Protein AF-A0A1S9CJE9-F1 (afdb_monomer_lite)

Radius of gyration: 21.45 Å; chains: 1; bounding box: 47×39×71 Å

Structure (mmCIF, N/CA/C/O backbone):
data_AF-A0A1S9CJE9-F1
#
_entry.id   AF-A0A1S9CJE9-F1
#
loop_
_atom_site.group_PDB
_atom_site.id
_atom_site.type_symbol
_atom_site.label_atom_id
_atom_site.label_alt_id
_atom_site.label_comp_id
_atom_site.label_asym_id
_atom_site.label_entity_id
_atom_site.label_seq_id
_atom_site.pdbx_PDB_ins_code
_atom_site.Cartn_x
_atom_site.Cartn_y
_atom_site.Cartn_z
_atom_site.occupancy
_atom_site.B_iso_or_equiv
_atom_site.auth_seq_id
_atom_site.auth_comp_id
_atom_site.auth_asym_id
_atom_site.auth_atom_id
_atom_site.pdbx_PDB_model_num
ATOM 1 N N . MET A 1 1 ? -6.006 -8.353 33.449 1.00 25.91 1 MET A N 1
ATOM 2 C CA . MET A 1 1 ? -5.508 -9.651 32.952 1.00 25.91 1 MET A CA 1
ATOM 3 C C . MET A 1 1 ? -5.187 -9.447 31.487 1.00 25.91 1 MET A C 1
ATOM 5 O O . MET A 1 1 ? -6.100 -9.396 30.680 1.00 25.91 1 MET A O 1
ATOM 9 N N . VAL A 1 2 ? -3.922 -9.163 31.188 1.00 22.94 2 VAL A N 1
ATOM 10 C CA . VAL A 1 2 ? -3.445 -8.937 29.819 1.00 22.94 2 VAL A CA 1
ATOM 11 C C . VAL A 1 2 ? -3.073 -10.309 29.269 1.00 22.94 2 VAL A C 1
ATOM 13 O O . VAL A 1 2 ? -2.263 -11.006 29.878 1.00 22.94 2 VAL A O 1
ATOM 16 N N . ILE A 1 3 ? -3.736 -10.740 28.198 1.00 22.80 3 ILE A N 1
ATOM 17 C CA . ILE A 1 3 ? -3.431 -12.003 27.524 1.00 22.80 3 ILE A CA 1
ATOM 18 C C . ILE A 1 3 ? -2.443 -11.664 26.410 1.00 22.80 3 ILE A C 1
ATOM 20 O O . ILE A 1 3 ? -2.809 -11.007 25.441 1.00 22.80 3 ILE A O 1
ATOM 24 N N . HIS A 1 4 ? -1.186 -12.072 26.571 1.00 25.47 4 HIS A N 1
ATOM 25 C CA . HIS A 1 4 ? -0.173 -11.960 25.525 1.00 25.47 4 HIS A CA 1
ATOM 26 C C . HIS A 1 4 ? -0.366 -13.097 24.510 1.00 25.47 4 HIS A C 1
ATOM 28 O O . HIS A 1 4 ? -0.273 -14.266 24.878 1.00 25.47 4 HIS A O 1
ATOM 34 N N . GLY A 1 5 ? -0.659 -12.758 23.252 1.00 25.38 5 GLY A N 1
ATOM 35 C CA . GLY A 1 5 ? -0.648 -13.696 22.126 1.00 25.38 5 GLY A CA 1
ATOM 36 C C . GLY A 1 5 ? 0.720 -13.704 21.439 1.00 25.38 5 GLY A C 1
ATOM 37 O O . GLY A 1 5 ? 1.249 -12.643 21.106 1.00 25.38 5 GLY A O 1
ATOM 38 N N . GLU A 1 6 ? 1.301 -14.891 21.261 1.00 25.66 6 GLU A N 1
ATOM 39 C CA . GLU A 1 6 ? 2.595 -15.110 20.604 1.00 25.66 6 GLU A CA 1
ATOM 40 C C . GLU A 1 6 ? 2.540 -14.840 19.087 1.00 25.66 6 GLU A C 1
ATOM 42 O O . GLU A 1 6 ? 1.565 -15.156 18.406 1.00 25.66 6 GLU A O 1
ATOM 47 N N . LEU A 1 7 ? 3.621 -14.260 18.552 1.00 28.09 7 LEU A N 1
ATOM 48 C CA . LEU A 1 7 ? 3.830 -13.988 17.128 1.00 28.09 7 LEU A CA 1
ATOM 49 C C . LEU A 1 7 ? 4.138 -15.295 16.375 1.00 28.09 7 LEU A C 1
ATOM 51 O O . LEU A 1 7 ? 5.241 -15.825 16.485 1.00 28.09 7 LEU A O 1
ATOM 55 N N . GLY A 1 8 ? 3.200 -15.793 15.570 1.00 28.25 8 GLY A N 1
ATOM 56 C CA . GLY A 1 8 ? 3.433 -16.912 14.649 1.00 28.25 8 GLY A CA 1
ATOM 57 C C . GLY A 1 8 ? 3.389 -16.451 13.195 1.00 28.25 8 GLY A C 1
ATOM 58 O O . GLY A 1 8 ? 2.313 -16.404 12.621 1.00 28.25 8 GLY A O 1
ATOM 59 N N . GLY A 1 9 ? 4.526 -16.096 12.588 1.00 29.78 9 GLY A N 1
ATOM 60 C CA . GLY A 1 9 ? 4.596 -15.673 11.180 1.00 29.78 9 GLY A CA 1
ATOM 61 C C . GLY A 1 9 ? 4.221 -16.797 10.202 1.00 29.78 9 GLY A C 1
ATOM 62 O O . GLY A 1 9 ? 4.655 -17.934 10.362 1.00 29.78 9 GLY A O 1
ATOM 63 N N . GLY A 1 10 ? 3.421 -16.478 9.182 1.00 33.38 10 GLY A N 1
ATOM 64 C CA . GLY A 1 10 ? 3.074 -17.385 8.082 1.00 33.38 10 GLY A CA 1
ATOM 65 C C . GLY A 1 10 ? 3.427 -16.756 6.734 1.00 33.38 10 GLY A C 1
ATOM 66 O O . GLY A 1 10 ? 3.413 -15.533 6.602 1.00 33.38 10 GLY A O 1
ATOM 67 N N . PHE A 1 11 ? 3.740 -17.587 5.745 1.00 32.28 11 PHE A N 1
ATOM 68 C CA . PHE A 1 11 ? 4.229 -17.179 4.428 1.00 32.28 11 PHE A CA 1
ATOM 69 C C . PHE A 1 11 ? 3.110 -17.214 3.377 1.00 32.28 11 PHE A C 1
ATOM 71 O O . PHE A 1 11 ? 2.290 -18.130 3.399 1.00 32.28 11 PHE A O 1
ATOM 78 N N . ILE A 1 12 ? 3.079 -16.240 2.463 1.00 40.56 12 ILE A N 1
ATOM 79 C CA . ILE A 1 12 ? 2.288 -16.313 1.224 1.00 40.56 12 ILE A CA 1
ATOM 80 C C . ILE A 1 12 ? 3.286 -16.496 0.076 1.00 40.56 12 ILE A C 1
ATOM 82 O O . ILE A 1 12 ? 4.136 -15.630 -0.141 1.00 40.56 12 ILE A O 1
ATOM 86 N N . GLU A 1 13 ? 3.217 -17.631 -0.624 1.00 33.44 13 GLU A N 1
ATOM 87 C CA . GLU A 1 13 ? 3.972 -17.845 -1.862 1.00 33.44 13 GLU A CA 1
ATOM 88 C C . GLU A 1 13 ? 3.268 -17.110 -3.006 1.00 33.44 13 GLU A C 1
ATOM 90 O O . GLU A 1 13 ? 2.097 -17.356 -3.292 1.00 33.44 13 GLU A O 1
ATOM 95 N N . THR A 1 14 ? 3.976 -16.191 -3.662 1.00 42.72 14 THR A N 1
ATOM 96 C CA . THR A 1 14 ? 3.491 -15.536 -4.885 1.00 42.72 14 THR A CA 1
ATOM 97 C C . THR A 1 14 ? 4.161 -16.126 -6.125 1.00 42.72 14 THR A C 1
ATOM 99 O O . THR A 1 14 ? 5.250 -16.698 -6.050 1.00 42.72 14 THR A O 1
ATOM 102 N N . TYR A 1 15 ? 3.512 -15.951 -7.282 1.00 35.62 15 TYR A N 1
ATOM 103 C CA . TYR A 1 15 ? 3.808 -16.540 -8.604 1.00 35.62 15 TYR A CA 1
ATOM 104 C C . TYR A 1 15 ? 5.238 -16.308 -9.159 1.00 35.62 15 TYR A C 1
ATOM 106 O O . TYR A 1 15 ? 5.558 -16.762 -10.254 1.00 35.62 15 TYR A O 1
ATOM 114 N N . LEU A 1 16 ? 6.111 -15.613 -8.423 1.00 41.84 16 LEU A N 1
ATOM 115 C CA . LEU A 1 16 ? 7.504 -15.312 -8.783 1.00 41.84 16 LEU A CA 1
ATOM 116 C C . LEU A 1 16 ? 8.535 -15.934 -7.822 1.00 41.84 16 LEU A C 1
ATOM 118 O O . LEU A 1 16 ? 9.711 -15.577 -7.881 1.00 41.84 16 LEU A O 1
ATOM 122 N N . GLY A 1 17 ? 8.116 -16.862 -6.951 1.00 36.72 17 GLY A N 1
ATOM 123 C CA . GLY A 1 17 ? 9.009 -17.549 -6.009 1.00 36.72 17 GLY A CA 1
ATOM 124 C C . GLY A 1 17 ? 9.476 -16.662 -4.853 1.00 36.72 17 GLY A C 1
ATOM 125 O O . GLY A 1 17 ? 10.534 -16.904 -4.277 1.00 36.72 17 GLY A O 1
ATOM 126 N N . ILE A 1 18 ? 8.709 -15.613 -4.538 1.00 44.31 18 ILE A N 1
ATOM 127 C CA . ILE A 1 18 ? 9.021 -14.658 -3.474 1.00 44.31 18 ILE A CA 1
ATOM 128 C C . ILE A 1 18 ? 7.996 -14.802 -2.368 1.00 44.31 18 ILE A C 1
ATOM 130 O O . ILE A 1 18 ? 6.782 -14.763 -2.590 1.00 44.31 18 ILE A O 1
ATOM 134 N N . THR A 1 19 ? 8.532 -14.935 -1.166 1.00 48.12 19 THR A N 1
ATOM 135 C CA . THR A 1 19 ? 7.772 -15.039 0.061 1.00 48.12 19 THR A CA 1
ATOM 136 C C . THR A 1 19 ? 7.673 -13.666 0.706 1.00 48.12 19 THR A C 1
ATOM 138 O O . THR A 1 19 ? 8.677 -13.133 1.179 1.00 48.12 19 THR A O 1
ATOM 141 N N . ILE A 1 20 ? 6.468 -13.096 0.751 1.00 53.16 20 ILE A N 1
ATOM 142 C CA . ILE A 1 20 ? 6.209 -11.896 1.554 1.00 53.16 20 ILE A CA 1
ATOM 143 C C . ILE A 1 20 ? 5.858 -12.378 2.968 1.00 53.16 20 ILE A C 1
ATOM 145 O O . ILE A 1 20 ? 4.891 -13.135 3.125 1.00 53.16 20 ILE A O 1
ATOM 149 N N . PRO A 1 21 ? 6.645 -12.024 4.002 1.00 55.62 21 PRO A N 1
ATOM 150 C CA . PRO A 1 21 ? 6.325 -12.408 5.365 1.00 55.62 21 PRO A CA 1
ATOM 151 C C . PRO A 1 21 ? 5.051 -11.680 5.767 1.00 55.62 21 PRO A C 1
ATOM 153 O O . PRO A 1 21 ? 4.981 -10.452 5.730 1.00 55.62 21 PRO A O 1
ATOM 156 N N . ALA A 1 22 ? 4.034 -12.436 6.149 1.00 56.75 22 ALA A N 1
ATOM 157 C CA . ALA A 1 22 ? 2.812 -11.821 6.601 1.00 56.75 22 ALA A CA 1
ATOM 158 C C . ALA A 1 22 ? 2.887 -11.571 8.110 1.00 56.75 22 ALA A C 1
ATOM 160 O O . ALA A 1 22 ? 3.219 -12.464 8.898 1.00 56.75 22 ALA A O 1
ATOM 161 N N . ILE A 1 23 ? 2.603 -10.329 8.493 1.00 69.56 23 ILE A N 1
ATOM 162 C CA . ILE A 1 23 ? 2.786 -9.826 9.855 1.00 69.56 23 ILE A CA 1
ATOM 163 C C . ILE A 1 23 ? 1.427 -9.805 10.548 1.00 69.56 23 ILE A C 1
ATOM 165 O O . ILE A 1 23 ? 0.483 -9.182 10.060 1.00 69.56 23 ILE A O 1
ATOM 169 N N . TYR A 1 24 ? 1.332 -10.482 11.690 1.00 71.50 24 TYR A N 1
ATOM 170 C CA . TYR A 1 24 ? 0.143 -10.457 12.537 1.00 71.50 24 TYR A CA 1
ATOM 171 C C . TYR A 1 24 ? 0.164 -9.211 13.406 1.00 71.50 24 TYR A C 1
ATOM 173 O O . TYR A 1 24 ? 1.163 -8.929 14.070 1.00 71.50 24 TYR A O 1
ATOM 181 N N . LEU A 1 25 ? -0.940 -8.472 13.404 1.00 70.06 25 LEU A N 1
ATOM 182 C CA . LEU A 1 25 ? -1.085 -7.302 14.256 1.00 70.06 25 LEU A CA 1
ATOM 183 C C . LEU A 1 25 ? -1.651 -7.745 15.594 1.00 70.06 25 LEU A C 1
ATOM 185 O O . LEU A 1 25 ? -2.613 -8.514 15.662 1.00 70.06 25 LEU A O 1
ATOM 189 N N . GLN A 1 26 ? -1.048 -7.232 16.660 1.00 73.00 26 GLN A N 1
ATOM 190 C CA . GLN A 1 26 ? -1.629 -7.344 17.984 1.00 73.00 26 GLN A CA 1
ATOM 191 C C . GLN A 1 26 ? -2.869 -6.459 18.056 1.00 73.00 26 GLN A C 1
ATOM 193 O O . GLN A 1 26 ? -2.932 -5.393 17.436 1.00 73.00 26 GLN A O 1
ATOM 198 N N . TYR A 1 27 ? -3.862 -6.937 18.796 1.00 74.75 27 TYR A N 1
ATOM 199 C CA . TYR A 1 27 ? -5.106 -6.222 18.994 1.00 74.75 27 TYR A CA 1
ATOM 200 C C . TYR A 1 27 ? -5.428 -6.103 20.465 1.00 74.75 27 TYR A C 1
ATOM 202 O O . TYR A 1 27 ? -5.120 -6.989 21.265 1.00 74.75 27 TYR A O 1
ATOM 210 N N . GLU A 1 28 ? -6.127 -5.029 20.789 1.00 79.31 28 GLU A N 1
ATOM 211 C CA . GLU A 1 28 ? -6.696 -4.806 22.106 1.00 79.31 28 GLU A CA 1
ATOM 212 C C . GLU A 1 28 ? -8.194 -4.527 21.967 1.00 79.31 28 GLU A C 1
ATOM 214 O O . GLU A 1 28 ? -8.694 -4.182 20.890 1.00 79.31 28 GLU A O 1
ATOM 219 N N . MET A 1 29 ? -8.937 -4.726 23.055 1.00 79.38 29 MET A N 1
ATOM 220 C CA . MET A 1 29 ? -10.314 -4.237 23.113 1.00 79.38 29 MET A CA 1
ATOM 221 C C . MET A 1 29 ? -10.265 -2.718 23.005 1.00 79.38 29 MET A C 1
ATOM 223 O O . MET A 1 29 ? -9.507 -2.088 23.744 1.00 79.38 29 MET A O 1
ATOM 227 N N . ALA A 1 30 ? -11.055 -2.143 22.100 1.00 75.50 30 ALA A N 1
ATOM 228 C CA . ALA A 1 30 ? -11.029 -0.702 21.904 1.00 75.50 30 ALA A CA 1
ATOM 229 C C . ALA A 1 30 ? -11.417 0.019 23.206 1.00 75.50 30 ALA A C 1
ATOM 231 O O . ALA A 1 30 ? -12.438 -0.287 23.833 1.00 75.50 30 ALA A O 1
ATOM 232 N N . SER A 1 31 ? -10.586 0.971 23.616 1.00 71.38 31 SER A N 1
ATOM 233 C CA . SER A 1 31 ? -10.901 1.939 24.662 1.00 71.38 31 SER A CA 1
ATOM 234 C C . SER A 1 31 ? -11.637 3.139 24.046 1.00 71.38 31 SER A C 1
ATOM 236 O O . SER A 1 31 ? -11.673 3.289 22.821 1.00 71.38 31 SER A O 1
ATOM 238 N N . PRO A 1 32 ? -12.268 4.009 24.857 1.00 75.88 32 PRO A N 1
ATOM 239 C CA . PRO A 1 32 ? -12.808 5.260 24.342 1.00 75.88 32 PRO A CA 1
ATOM 240 C C . PRO A 1 32 ? -11.724 6.036 23.588 1.00 75.88 32 PRO A C 1
ATOM 242 O O . PRO A 1 32 ? -10.638 6.244 24.126 1.00 75.88 32 PRO A O 1
ATOM 245 N N . ILE A 1 33 ? -12.038 6.462 22.363 1.00 74.94 33 ILE A N 1
ATOM 246 C CA . ILE A 1 33 ? -11.122 7.229 21.513 1.00 74.94 33 ILE A CA 1
ATOM 247 C C . ILE A 1 33 ? -10.636 8.461 22.290 1.00 74.94 33 ILE A C 1
ATOM 249 O O . ILE A 1 33 ? -11.445 9.256 22.779 1.00 74.94 33 ILE A O 1
ATOM 253 N N . GLU A 1 34 ? -9.316 8.606 22.420 1.00 79.06 34 GLU A N 1
ATOM 254 C CA . GLU A 1 34 ? -8.707 9.742 23.109 1.00 79.06 34 GLU A CA 1
ATOM 255 C C . GLU A 1 34 ? -9.067 11.070 22.419 1.00 79.06 34 GLU A C 1
ATOM 257 O O . GLU A 1 34 ? -9.339 11.134 21.222 1.00 79.06 34 GLU A O 1
ATOM 262 N N . LYS A 1 35 ? -9.094 12.167 23.183 1.00 77.94 35 LYS A N 1
ATOM 263 C CA . LYS A 1 35 ? -9.643 13.458 22.724 1.00 77.94 35 LYS A CA 1
ATOM 264 C C . LYS A 1 35 ? -8.911 14.055 21.508 1.00 77.94 35 LYS A C 1
ATOM 266 O O . LYS A 1 35 ? -9.491 14.867 20.789 1.00 77.94 35 LYS A O 1
ATOM 271 N N . ASP A 1 36 ? -7.643 13.718 21.313 1.00 85.62 36 ASP A N 1
ATOM 272 C CA . ASP A 1 36 ? -6.790 14.181 20.214 1.00 85.62 36 ASP A CA 1
ATOM 273 C C . ASP A 1 36 ? -6.848 13.287 18.963 1.00 85.62 36 ASP A C 1
ATOM 275 O O . ASP A 1 36 ? -6.280 13.644 17.926 1.00 85.62 36 ASP A O 1
ATOM 279 N N . PHE A 1 37 ? -7.585 12.178 19.024 1.00 90.94 37 PHE A N 1
ATOM 280 C CA . PHE A 1 37 ? -7.847 11.310 17.885 1.00 90.94 37 PHE A CA 1
ATOM 281 C C . PHE A 1 37 ? -9.112 11.725 17.136 1.00 90.94 37 PHE A C 1
ATOM 283 O O . PHE A 1 37 ? -10.095 12.201 17.707 1.00 90.94 37 PHE A O 1
ATOM 290 N N . LYS A 1 38 ? -9.100 11.506 15.821 1.00 92.38 38 LYS A N 1
ATOM 291 C CA . LYS A 1 38 ? -10.265 11.670 14.951 1.00 92.38 38 LYS A CA 1
ATOM 292 C C . LYS A 1 38 ? -10.503 10.417 14.132 1.00 92.38 38 LYS A C 1
ATOM 294 O O . LYS A 1 38 ? -9.556 9.753 13.721 1.00 92.38 38 LYS A O 1
ATOM 299 N N . ILE A 1 39 ? -11.776 10.161 13.845 1.00 94.56 39 ILE A N 1
ATOM 300 C CA . ILE A 1 39 ? -12.172 9.250 12.774 1.00 94.56 39 ILE A CA 1
ATOM 301 C C . ILE A 1 39 ? -11.811 9.932 11.454 1.00 94.56 39 ILE A C 1
ATOM 303 O O . ILE A 1 39 ? -12.284 11.032 11.168 1.00 94.56 39 ILE A O 1
ATOM 307 N N . ILE A 1 40 ? -10.921 9.296 10.701 1.00 94.88 40 ILE A N 1
ATOM 308 C CA . ILE A 1 40 ? -10.448 9.743 9.392 1.00 94.88 40 ILE A CA 1
ATOM 309 C C . ILE A 1 40 ? -11.431 9.275 8.318 1.00 94.88 40 ILE A C 1
ATOM 311 O O . ILE A 1 40 ? -11.890 10.074 7.505 1.00 94.88 40 ILE A O 1
ATOM 315 N N . CYS A 1 41 ? -11.783 7.990 8.345 1.00 95.50 41 CYS A N 1
ATOM 316 C CA . CYS A 1 41 ? -12.788 7.396 7.474 1.00 95.50 41 CYS A CA 1
ATOM 317 C C . CYS A 1 41 ? -13.493 6.226 8.168 1.00 95.50 41 CYS A C 1
ATOM 319 O O . CYS A 1 41 ? -12.987 5.660 9.140 1.00 95.50 41 CYS A O 1
ATOM 321 N N . GLU A 1 42 ? -14.669 5.884 7.649 1.00 96.31 42 GLU A N 1
ATOM 322 C CA . GLU A 1 42 ? -15.508 4.785 8.112 1.00 96.31 42 GLU A CA 1
ATOM 323 C C . GLU A 1 42 ? -16.097 4.066 6.895 1.00 96.31 42 GLU A C 1
ATOM 325 O O . GLU A 1 42 ? -16.594 4.721 5.977 1.00 96.31 42 GLU A O 1
ATOM 330 N N . VAL A 1 43 ? -16.020 2.736 6.881 1.00 96.25 43 VAL A N 1
ATOM 331 C CA . VAL A 1 43 ? -16.526 1.895 5.792 1.00 96.25 43 VAL A CA 1
ATOM 332 C C . VAL A 1 43 ? -17.263 0.688 6.383 1.00 96.25 43 VAL A C 1
ATOM 334 O O . VAL A 1 43 ? -16.670 -0.038 7.185 1.00 96.25 43 VAL A O 1
ATOM 337 N N . PRO A 1 44 ? -18.538 0.451 6.025 1.00 94.69 44 PRO A N 1
ATOM 338 C CA . PRO A 1 44 ? -19.239 -0.772 6.393 1.00 94.69 44 PRO A CA 1
ATOM 339 C C . PRO A 1 44 ? -18.851 -1.929 5.460 1.00 94.69 44 PRO A C 1
ATOM 341 O O . PRO A 1 44 ? -18.736 -1.731 4.252 1.00 94.69 44 PRO A O 1
ATOM 344 N N . GLY A 1 45 ? -18.702 -3.136 6.003 1.00 92.19 45 GLY A N 1
ATOM 345 C CA . GLY A 1 45 ? -18.515 -4.357 5.214 1.00 92.19 45 GLY A CA 1
ATOM 346 C C . GLY A 1 45 ? -18.208 -5.592 6.055 1.00 92.19 45 GLY A C 1
ATOM 347 O O . GLY A 1 45 ? -18.207 -5.538 7.283 1.00 92.19 45 GLY A O 1
ATOM 348 N N . ASN A 1 46 ? -17.997 -6.734 5.410 1.00 91.06 46 ASN A N 1
ATOM 349 C CA . ASN A 1 46 ? -17.842 -8.028 6.078 1.00 91.06 46 ASN A CA 1
ATOM 350 C C . ASN A 1 46 ? -16.381 -8.482 6.049 1.00 91.06 46 ASN A C 1
ATOM 352 O O . ASN A 1 46 ? -15.971 -9.223 5.158 1.00 91.06 46 ASN A O 1
ATOM 356 N N . VAL A 1 47 ? -15.612 -8.087 7.063 1.00 91.25 47 VAL A N 1
ATOM 357 C CA . VAL A 1 47 ? -14.199 -8.478 7.211 1.00 91.25 47 VAL A CA 1
ATOM 358 C C . VAL A 1 47 ? -14.027 -9.716 8.092 1.00 91.25 47 VAL A C 1
ATOM 360 O O . VAL A 1 47 ? -13.043 -10.432 7.965 1.00 91.25 47 VAL A O 1
ATOM 363 N N . PHE A 1 48 ? -14.981 -10.017 8.980 1.00 87.94 48 PHE A N 1
ATOM 364 C CA . PHE A 1 48 ? -14.920 -11.210 9.838 1.00 87.94 48 PHE A CA 1
ATOM 365 C C . PHE A 1 48 ? -15.359 -12.506 9.144 1.00 87.94 48 PHE A C 1
ATOM 367 O O . PHE A 1 48 ? -15.104 -13.590 9.670 1.00 87.94 48 PHE A O 1
ATOM 374 N N . GLY A 1 49 ? -16.055 -12.419 8.008 1.00 79.50 49 GLY A N 1
ATOM 375 C CA . GLY A 1 49 ? -16.533 -13.583 7.257 1.00 79.50 49 GLY A CA 1
ATOM 376 C C . GLY A 1 49 ? -17.692 -14.342 7.905 1.00 79.50 49 GLY A C 1
ATOM 377 O O . GLY A 1 49 ? -18.084 -15.395 7.411 1.00 79.50 49 GLY A O 1
ATOM 378 N N . THR A 1 50 ? -18.276 -13.820 8.985 1.00 73.50 50 THR A N 1
ATOM 379 C CA . THR A 1 50 ? -19.368 -14.469 9.731 1.00 73.50 50 THR A CA 1
ATOM 380 C C . THR A 1 50 ? -20.765 -13.966 9.348 1.00 73.50 50 THR A C 1
ATOM 382 O O . THR A 1 50 ? -21.746 -14.344 9.983 1.00 73.50 50 THR A O 1
ATOM 385 N N . GLY A 1 51 ? -20.879 -13.142 8.298 1.00 66.75 51 GLY A N 1
ATOM 386 C CA . GLY A 1 51 ? -22.159 -12.693 7.732 1.00 66.75 51 GLY A CA 1
ATOM 387 C C . GLY A 1 51 ? -22.839 -11.535 8.474 1.00 66.75 51 GLY A C 1
ATOM 388 O O . GLY A 1 51 ? -23.927 -11.130 8.075 1.00 66.75 51 GLY A O 1
ATOM 389 N N . GLY A 1 52 ? -22.218 -10.994 9.528 1.00 73.06 52 GLY A N 1
ATOM 390 C CA . GLY A 1 52 ? -22.634 -9.741 10.166 1.00 73.06 52 GLY A CA 1
ATOM 391 C C . GLY A 1 52 ? -21.852 -8.550 9.616 1.00 73.06 52 GLY A C 1
ATOM 392 O O . GLY A 1 52 ? -20.639 -8.656 9.432 1.00 73.06 52 GLY A O 1
ATOM 393 N N . GLU A 1 53 ? -22.530 -7.424 9.381 1.00 82.62 53 GLU A N 1
ATOM 394 C CA . GLU A 1 53 ? -21.878 -6.181 8.951 1.00 82.62 53 GLU A CA 1
ATOM 395 C C . GLU A 1 53 ? -20.911 -5.688 10.033 1.00 82.62 53 GLU A C 1
ATOM 397 O O . GLU A 1 53 ? -21.226 -5.650 11.225 1.00 82.62 53 GLU A O 1
ATOM 402 N N . ASN A 1 54 ? -19.696 -5.352 9.619 1.00 90.75 54 ASN A N 1
ATOM 403 C CA . ASN A 1 54 ? -18.694 -4.717 10.456 1.00 90.75 54 ASN A CA 1
ATOM 404 C C . ASN A 1 54 ? -18.579 -3.253 10.039 1.00 90.75 54 ASN A C 1
ATOM 406 O O . ASN A 1 54 ? -18.757 -2.915 8.871 1.00 90.75 54 ASN A O 1
ATOM 410 N N . ILE A 1 55 ? -18.255 -2.385 10.988 1.00 94.44 55 ILE A N 1
ATOM 411 C CA . ILE A 1 55 ? -17.889 -0.999 10.719 1.00 94.44 55 ILE A CA 1
ATOM 412 C C . ILE A 1 55 ? -16.381 -0.894 10.904 1.00 94.44 55 ILE A C 1
ATOM 414 O O . ILE A 1 55 ? -15.861 -1.094 12.004 1.00 94.44 55 ILE A O 1
ATOM 418 N N . ILE A 1 56 ? -15.674 -0.611 9.815 1.00 95.44 56 ILE A N 1
ATOM 419 C CA . ILE A 1 56 ? -14.227 -0.449 9.803 1.00 95.44 56 ILE A CA 1
ATOM 420 C C . ILE A 1 56 ? -13.943 1.046 9.872 1.00 95.44 56 ILE A C 1
ATOM 422 O O . ILE A 1 56 ? -14.380 1.804 9.009 1.00 95.44 56 ILE A O 1
ATOM 426 N N . LYS A 1 57 ? -13.196 1.479 10.885 1.00 95.94 57 LYS A N 1
ATOM 427 C CA . LYS A 1 57 ? -12.797 2.878 11.061 1.00 95.94 57 LYS A CA 1
ATOM 428 C C . LYS A 1 57 ? -11.290 3.000 10.987 1.00 95.94 57 LYS A C 1
ATOM 430 O O . LYS A 1 57 ? -10.573 2.244 11.640 1.00 95.94 57 LYS A O 1
ATOM 435 N N . LEU A 1 58 ? -10.815 4.007 10.267 1.00 95.88 58 LEU A N 1
ATOM 436 C CA . LEU A 1 58 ? -9.459 4.504 10.442 1.00 95.88 58 LEU A CA 1
ATOM 437 C C . LEU A 1 58 ? -9.500 5.665 11.424 1.00 95.88 58 LEU A C 1
ATOM 439 O O . LEU A 1 58 ? -10.218 6.641 11.195 1.00 95.88 58 LEU A O 1
ATOM 443 N N . ILE A 1 59 ? -8.722 5.581 12.495 1.00 95.25 59 ILE A N 1
ATOM 444 C CA . ILE A 1 59 ? -8.535 6.696 13.423 1.00 95.25 59 ILE A CA 1
ATOM 445 C C . ILE A 1 59 ? -7.075 7.124 13.443 1.00 95.25 59 ILE A C 1
ATOM 447 O O . ILE A 1 59 ? -6.182 6.313 13.213 1.00 95.25 59 ILE A O 1
ATOM 451 N N . GLY A 1 60 ? -6.824 8.389 13.757 1.00 94.25 60 GLY A N 1
ATOM 452 C CA . GLY A 1 60 ? -5.470 8.901 13.936 1.00 94.25 60 GLY A CA 1
ATOM 453 C C . GLY A 1 60 ? -5.452 10.240 14.650 1.00 94.25 60 GLY A C 1
ATOM 454 O O . GLY A 1 60 ? -6.482 10.909 14.788 1.00 94.25 60 GLY A O 1
ATOM 455 N N . LYS A 1 61 ? -4.267 10.631 15.106 1.00 94.00 61 LYS A N 1
ATOM 456 C CA . LYS A 1 61 ? -4.025 11.908 15.764 1.00 94.00 61 LYS A CA 1
ATOM 457 C C . LYS A 1 61 ? -3.886 13.017 14.730 1.00 94.00 61 LYS A C 1
ATOM 459 O O . LYS A 1 61 ? -3.155 12.880 13.749 1.00 94.00 61 LYS A O 1
ATOM 464 N N . LEU A 1 62 ? -4.592 14.122 14.964 1.00 84.50 62 LEU A N 1
ATOM 465 C CA . LEU A 1 62 ? -4.465 15.316 14.136 1.00 84.50 62 LEU A CA 1
ATOM 466 C C . LEU A 1 62 ? -3.113 15.988 14.404 1.00 84.50 62 LEU A C 1
ATOM 468 O O . LEU A 1 62 ? -2.724 16.164 15.559 1.00 84.50 62 LEU A O 1
ATOM 472 N N . THR A 1 63 ? -2.440 16.413 13.341 1.00 89.62 63 THR A N 1
ATOM 473 C CA . THR A 1 63 ? -1.249 17.261 13.432 1.00 89.62 63 THR A CA 1
ATOM 474 C C . THR A 1 63 ? -1.561 18.686 12.972 1.00 89.62 63 THR A C 1
ATOM 476 O O . THR A 1 63 ? -2.626 18.955 12.411 1.00 89.62 63 THR A O 1
ATOM 479 N N . ASP A 1 64 ? -0.620 19.608 13.169 1.00 90.50 64 ASP A N 1
ATOM 480 C CA . ASP A 1 64 ? -0.723 20.969 12.624 1.00 90.50 64 ASP A CA 1
ATOM 481 C C . ASP A 1 64 ? -0.509 21.011 11.095 1.00 90.50 64 ASP A C 1
ATOM 483 O O . ASP A 1 64 ? -0.734 22.039 10.452 1.00 90.50 64 ASP A O 1
ATOM 487 N N . ILE A 1 65 ? -0.087 19.894 10.491 1.00 89.38 65 ILE A N 1
ATOM 488 C CA . ILE A 1 65 ? 0.091 19.750 9.049 1.00 89.38 65 ILE A CA 1
ATOM 489 C C . ILE A 1 65 ? -1.237 19.287 8.440 1.00 89.38 65 ILE A C 1
ATOM 491 O O . ILE A 1 65 ? -1.813 18.266 8.820 1.00 89.38 65 ILE A O 1
ATOM 495 N N . LYS A 1 66 ? -1.735 20.046 7.460 1.00 88.44 66 LYS A N 1
ATOM 496 C CA . LYS A 1 66 ? -2.997 19.740 6.779 1.00 88.44 66 LYS A CA 1
ATOM 497 C C . LYS A 1 66 ? -2.961 18.333 6.167 1.00 88.44 66 LYS A C 1
ATOM 499 O O . LYS A 1 66 ? -2.029 18.005 5.442 1.00 88.44 66 LYS A O 1
ATOM 504 N N . GLU A 1 67 ? -4.021 17.558 6.418 1.00 88.12 67 GLU A N 1
ATOM 505 C CA . GLU A 1 67 ? -4.228 16.198 5.884 1.00 88.12 67 GLU A CA 1
ATOM 506 C C . GLU A 1 67 ? -3.133 15.190 6.260 1.00 88.12 67 GLU A C 1
ATOM 508 O O . GLU A 1 67 ? -3.070 14.117 5.665 1.00 88.12 67 GLU A O 1
ATOM 513 N N . TYR A 1 68 ? -2.309 15.509 7.260 1.00 92.19 68 TYR A N 1
ATOM 514 C CA . TYR A 1 68 ? -1.285 14.625 7.792 1.00 92.19 68 TYR A CA 1
ATOM 515 C C . TYR A 1 68 ? -1.687 14.133 9.180 1.00 92.19 68 TYR A C 1
ATOM 517 O O . TYR A 1 68 ? -2.024 14.922 10.073 1.00 92.19 68 TYR A O 1
ATOM 525 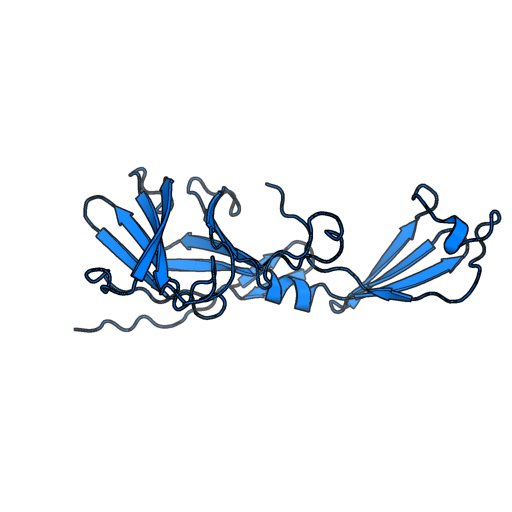N N . TYR A 1 69 ? -1.648 12.817 9.346 1.00 93.69 69 TYR A N 1
ATOM 526 C CA . TYR A 1 69 ? -2.065 12.128 10.560 1.00 93.69 69 TYR A CA 1
ATOM 527 C C . TYR A 1 69 ? -0.914 11.286 11.093 1.00 93.69 69 TYR A C 1
ATOM 529 O O . TYR A 1 69 ? -0.087 10.801 10.324 1.00 93.69 69 TYR A O 1
ATOM 537 N N . GLU A 1 70 ? -0.887 11.093 12.408 1.00 93.69 70 GLU A N 1
ATOM 538 C CA . GLU A 1 70 ? 0.072 10.232 13.105 1.00 93.69 70 GLU A CA 1
ATOM 539 C C . GLU A 1 70 ? -0.655 9.269 14.043 1.00 93.69 70 GLU A C 1
ATOM 541 O O . GLU A 1 70 ? -1.839 9.448 14.341 1.00 93.69 70 GLU A O 1
ATOM 546 N N . SER A 1 71 ? 0.063 8.259 14.541 1.00 92.69 71 SER A N 1
ATOM 547 C CA . SER A 1 71 ? -0.463 7.256 15.470 1.00 92.69 71 SER A CA 1
ATOM 548 C C . SER A 1 71 ? -1.774 6.643 14.975 1.00 92.69 71 SER A C 1
ATOM 550 O O . SER A 1 71 ? -2.765 6.642 15.693 1.00 92.69 71 SER A O 1
ATOM 552 N N . MET A 1 72 ? -1.823 6.187 13.725 1.00 93.75 72 MET A N 1
ATOM 553 C CA . MET A 1 72 ? -3.053 5.641 13.153 1.00 93.75 72 MET A CA 1
ATOM 554 C C . MET A 1 72 ? -3.371 4.220 13.645 1.00 93.75 72 MET A C 1
ATOM 556 O O . MET A 1 72 ? -2.478 3.392 13.839 1.00 93.75 72 MET A O 1
ATOM 560 N N . TYR A 1 73 ? -4.665 3.926 13.785 1.00 93.19 73 TYR A N 1
ATOM 561 C CA . TYR A 1 73 ? -5.198 2.614 14.161 1.00 93.19 73 TYR A CA 1
ATOM 562 C C . TYR A 1 73 ? -6.382 2.240 13.273 1.00 93.19 73 TYR A C 1
ATOM 564 O O . TYR A 1 73 ? -7.164 3.104 12.871 1.00 93.19 73 TYR A O 1
ATOM 572 N N . ILE A 1 74 ? -6.554 0.940 13.040 1.00 93.88 74 ILE A N 1
ATOM 573 C CA . ILE A 1 74 ? -7.777 0.388 12.449 1.00 93.88 74 ILE A CA 1
ATOM 574 C C . ILE A 1 74 ? -8.662 -0.120 13.581 1.00 93.88 74 ILE A C 1
ATOM 576 O O . ILE A 1 74 ? -8.218 -0.924 14.402 1.00 93.88 74 ILE A O 1
ATOM 580 N N . LEU A 1 75 ? -9.913 0.327 13.613 1.00 93.62 75 LEU A N 1
ATOM 581 C CA . LEU A 1 75 ? -10.949 -0.246 14.462 1.00 93.62 75 LEU A CA 1
ATOM 582 C C . LEU A 1 75 ? -11.882 -1.093 13.607 1.00 93.62 75 LEU A C 1
ATOM 584 O 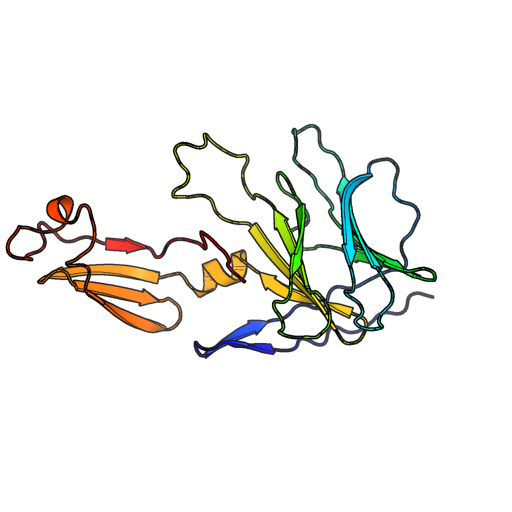O . LEU A 1 75 ? -12.282 -0.675 12.523 1.00 93.62 75 LEU A O 1
ATOM 588 N N . ILE A 1 76 ? -12.239 -2.267 14.116 1.00 92.62 76 ILE A N 1
ATOM 589 C CA . ILE A 1 76 ? -13.262 -3.126 13.525 1.00 92.62 76 ILE A CA 1
ATOM 590 C C . ILE A 1 76 ? -14.342 -3.337 14.577 1.00 92.62 76 ILE A C 1
ATOM 592 O O . ILE A 1 76 ? -14.104 -3.951 15.623 1.00 92.62 76 ILE A O 1
ATOM 596 N N . GLU A 1 77 ? -15.522 -2.802 14.295 1.00 91.56 77 GLU A N 1
ATO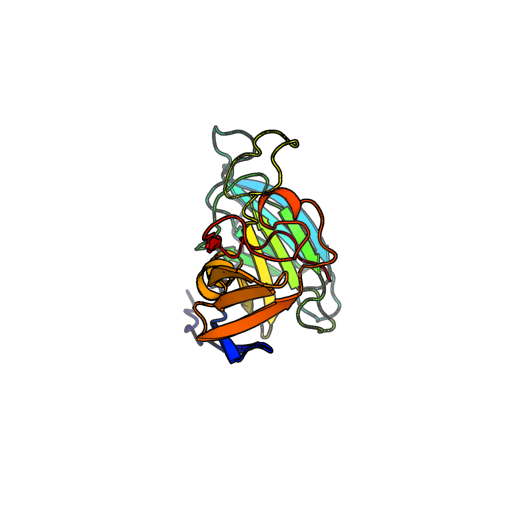M 597 C CA . GLU A 1 77 ? -16.686 -2.843 15.169 1.00 91.56 77 GLU A CA 1
ATOM 598 C C . GLU A 1 77 ? -17.760 -3.775 14.607 1.00 91.56 77 GLU A C 1
ATOM 600 O O . GLU A 1 77 ? -18.037 -3.791 13.414 1.00 91.56 77 GLU A O 1
ATOM 605 N N . ASN A 1 78 ? -18.389 -4.539 15.488 1.00 86.81 78 ASN A N 1
ATOM 606 C CA . ASN A 1 78 ? -19.624 -5.282 15.261 1.00 86.81 78 ASN A CA 1
ATOM 607 C C . ASN A 1 78 ? -20.512 -5.086 16.510 1.00 86.81 78 ASN A C 1
ATOM 609 O O . ASN A 1 78 ? -20.045 -4.534 17.508 1.00 86.81 78 ASN A O 1
ATOM 613 N N . LEU A 1 79 ? -21.762 -5.551 16.482 1.00 79.44 79 LEU A N 1
ATOM 614 C CA . LEU A 1 79 ? -22.772 -5.399 17.538 1.00 79.44 79 LEU A CA 1
ATOM 615 C C . LEU A 1 79 ? -22.225 -5.627 18.956 1.00 79.44 79 LEU A C 1
ATOM 617 O O . LEU A 1 79 ? -22.522 -4.848 19.857 1.00 79.44 79 LEU A O 1
ATOM 621 N N . ASP A 1 80 ? -21.384 -6.649 19.129 1.00 78.81 80 ASP A N 1
ATOM 622 C CA . ASP A 1 80 ? -20.918 -7.090 20.449 1.00 78.81 80 ASP A CA 1
ATOM 623 C C . ASP A 1 80 ? -19.422 -6.838 20.703 1.00 78.81 80 ASP A C 1
ATOM 625 O O . ASP A 1 80 ? -18.913 -7.142 21.786 1.00 78.81 80 ASP A O 1
ATOM 629 N N . LYS A 1 81 ? -18.672 -6.339 19.711 1.00 81.31 81 LYS A N 1
ATOM 630 C CA . LYS A 1 81 ? -17.205 -6.291 19.784 1.00 81.31 81 LYS A CA 1
ATOM 631 C C . LYS A 1 81 ? -16.639 -5.088 19.044 1.00 81.31 81 LYS A C 1
ATOM 633 O O . LYS A 1 81 ? -16.912 -4.906 17.866 1.00 81.31 81 LYS A O 1
ATOM 638 N N . SER A 1 82 ? -15.780 -4.332 19.722 1.00 88.12 82 SER A N 1
ATOM 639 C CA . SER A 1 82 ? -14.917 -3.322 19.109 1.00 88.12 82 SER A CA 1
ATOM 640 C C . SER A 1 82 ? -13.463 -3.701 19.358 1.00 88.12 82 SER A C 1
ATOM 642 O O . SER A 1 82 ? -13.048 -3.900 20.506 1.00 88.12 82 SER A O 1
ATOM 644 N N . ILE A 1 83 ? -12.714 -3.879 18.274 1.00 88.19 83 ILE A N 1
ATOM 645 C CA . ILE A 1 83 ? -11.310 -4.284 18.303 1.00 88.19 83 ILE A CA 1
ATOM 646 C C . ILE A 1 83 ? -10.470 -3.184 17.681 1.00 88.19 83 ILE A C 1
ATOM 648 O O . ILE A 1 83 ? -10.820 -2.688 16.614 1.00 88.19 83 ILE A O 1
ATOM 652 N N . GLN A 1 84 ? -9.342 -2.866 18.307 1.00 88.94 84 GLN A N 1
ATOM 653 C CA . GLN A 1 84 ? -8.378 -1.899 17.802 1.00 88.94 84 GLN A CA 1
ATOM 654 C C . GLN A 1 84 ? -7.067 -2.589 17.416 1.00 88.94 84 GLN A C 1
ATOM 656 O O . GLN A 1 84 ? -6.523 -3.379 18.189 1.00 88.94 84 GLN A O 1
ATOM 661 N N . PHE A 1 85 ? -6.546 -2.250 16.237 1.00 88.75 85 PHE A N 1
ATOM 662 C CA . PHE A 1 85 ? -5.268 -2.718 15.703 1.00 88.75 85 PHE A CA 1
ATOM 663 C C . PHE A 1 85 ? -4.313 -1.546 15.528 1.00 88.75 85 PHE A C 1
ATOM 665 O O . PHE A 1 85 ? -4.628 -0.570 14.841 1.00 88.75 85 PHE A O 1
ATOM 672 N N . GLN A 1 86 ? -3.129 -1.656 16.127 1.00 84.94 86 GLN A N 1
ATOM 673 C CA . GLN A 1 86 ? -2.067 -0.676 15.948 1.00 84.94 86 GLN A CA 1
ATOM 674 C C . GLN A 1 86 ? -1.370 -0.8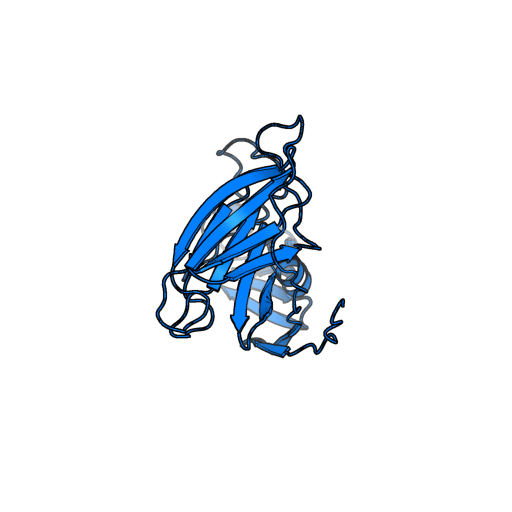89 14.609 1.00 84.94 86 GLN A C 1
ATOM 676 O O . GLN A 1 86 ? -0.816 -1.955 14.349 1.00 84.94 86 GLN A O 1
ATOM 681 N N . LEU A 1 87 ? -1.352 0.146 13.772 1.00 85.25 87 LEU A N 1
ATOM 682 C CA . LEU A 1 87 ? -0.486 0.180 12.602 1.00 85.25 87 LEU A CA 1
ATOM 683 C C . LEU A 1 87 ? 0.922 0.506 13.113 1.00 85.25 87 LEU A C 1
ATOM 685 O O . LEU A 1 87 ? 1.094 1.500 13.806 1.00 85.25 87 LEU A O 1
ATOM 689 N N . TYR A 1 88 ? 1.925 -0.331 12.853 1.00 72.56 88 TYR A N 1
ATOM 690 C CA . TYR A 1 88 ? 3.295 -0.049 13.311 1.00 72.56 88 TYR A CA 1
ATOM 691 C C . TYR A 1 88 ? 4.067 0.754 12.259 1.00 72.56 88 TYR A C 1
ATOM 693 O O . TYR A 1 88 ? 4.446 1.899 12.492 1.00 72.56 88 TYR A O 1
ATOM 701 N N . GLU A 1 89 ? 4.252 0.171 11.075 1.00 73.81 89 GLU A N 1
ATOM 702 C CA . GLU A 1 89 ? 5.140 0.704 10.028 1.00 73.81 89 GLU A CA 1
ATOM 703 C C . GLU A 1 89 ? 4.497 1.801 9.163 1.00 73.81 89 GLU A C 1
ATOM 705 O O . GLU A 1 89 ? 5.200 2.585 8.534 1.00 73.81 89 GLU A O 1
ATOM 710 N N . CYS A 1 90 ? 3.167 1.889 9.151 1.00 78.75 90 CYS A N 1
ATOM 711 C CA . CYS A 1 90 ? 2.395 2.848 8.357 1.00 78.75 90 CYS A CA 1
ATOM 712 C C . CYS A 1 90 ? 1.433 3.667 9.230 1.00 78.75 90 CYS A C 1
ATOM 714 O O . CYS A 1 90 ? 0.283 3.913 8.883 1.00 78.75 90 CYS A O 1
ATOM 716 N N . SER A 1 91 ? 1.900 4.063 10.412 1.00 87.19 91 SER A N 1
ATOM 717 C CA . SER A 1 91 ? 1.092 4.776 11.407 1.00 87.19 91 SER A CA 1
ATOM 718 C C . SER A 1 91 ? 0.983 6.279 11.168 1.00 87.19 91 SER A C 1
ATOM 720 O O . SER A 1 91 ? 0.360 6.971 11.970 1.00 87.19 91 SER A O 1
ATOM 722 N N . PHE A 1 92 ? 1.570 6.795 10.090 1.00 92.00 92 PHE A N 1
ATOM 723 C CA . PHE A 1 92 ? 1.573 8.214 9.758 1.00 92.00 92 PHE A CA 1
ATOM 724 C C . PHE A 1 92 ? 1.585 8.446 8.244 1.00 92.00 92 PHE A C 1
ATOM 726 O O . PHE A 1 92 ? 2.047 7.590 7.489 1.00 92.00 92 PHE A O 1
ATOM 733 N N . GLY A 1 93 ? 1.095 9.607 7.806 1.00 91.50 93 GLY A N 1
ATOM 734 C CA . GLY A 1 93 ? 1.170 10.041 6.409 1.00 91.50 93 GLY A CA 1
ATOM 735 C C . GLY A 1 93 ? 0.019 10.943 5.969 1.00 91.50 93 GLY A C 1
ATOM 736 O O . GLY A 1 93 ? -0.809 11.369 6.780 1.00 91.50 93 GLY A O 1
ATOM 737 N N . PHE A 1 94 ? -0.005 11.254 4.672 1.00 91.44 94 PHE A N 1
ATOM 738 C CA . PHE A 1 94 ? -0.972 12.160 4.059 1.00 91.44 94 PHE A CA 1
ATOM 739 C C . PHE A 1 94 ? -2.198 11.424 3.524 1.00 91.44 94 PHE A C 1
ATOM 741 O O . PHE A 1 94 ? -2.099 10.301 3.028 1.00 91.44 94 PHE A O 1
ATOM 748 N N . LYS A 1 95 ? -3.354 12.094 3.602 1.00 91.75 95 LYS A N 1
ATOM 749 C CA . LYS A 1 95 ? -4.634 11.660 3.012 1.00 91.75 95 LYS A CA 1
ATOM 750 C C . LYS A 1 95 ? -4.949 10.167 3.230 1.00 91.75 95 LYS A C 1
ATOM 752 O O . LYS A 1 95 ? -5.293 9.466 2.274 1.00 91.75 95 LYS A O 1
ATOM 757 N N . PRO A 1 96 ? -4.815 9.650 4.461 1.00 93.81 96 PRO A N 1
ATOM 758 C CA . PRO A 1 96 ? -4.991 8.233 4.687 1.00 93.81 96 PRO A CA 1
ATOM 759 C C . PRO A 1 96 ? -6.461 7.832 4.475 1.00 93.81 96 PRO A C 1
ATOM 761 O O . PRO A 1 96 ? -7.379 8.572 4.830 1.00 93.81 96 PRO A O 1
ATOM 764 N N . SER A 1 97 ? -6.691 6.675 3.858 1.00 94.56 97 SER A N 1
ATOM 765 C CA . SER A 1 97 ? -8.031 6.180 3.519 1.00 94.56 97 SER A CA 1
ATOM 766 C C . SER A 1 97 ? -8.103 4.655 3.550 1.00 94.56 97 SER A C 1
ATOM 768 O O . SER A 1 97 ? -7.084 3.968 3.465 1.00 94.56 97 SER A O 1
ATOM 770 N N . ILE A 1 98 ? -9.325 4.139 3.682 1.00 95.88 98 ILE A N 1
ATOM 771 C CA . ILE A 1 98 ? -9.628 2.709 3.673 1.00 95.88 98 ILE A CA 1
ATOM 772 C C . ILE A 1 98 ? -10.644 2.423 2.573 1.00 95.88 98 ILE A C 1
ATOM 774 O O . ILE A 1 98 ? -11.612 3.165 2.414 1.00 95.88 98 ILE A O 1
ATOM 778 N N . GLU A 1 99 ? -10.436 1.318 1.870 1.00 95.44 99 GLU A N 1
ATOM 779 C CA . GLU A 1 99 ? -11.398 0.677 0.977 1.00 95.44 99 GLU A CA 1
ATOM 780 C C . GLU A 1 99 ? -11.496 -0.812 1.334 1.00 95.44 99 GLU A C 1
ATOM 782 O O . GLU A 1 99 ? -10.553 -1.388 1.880 1.00 95.44 99 GLU A O 1
ATOM 787 N N . LEU A 1 100 ? -12.631 -1.438 1.030 1.00 94.69 100 LEU A N 1
ATOM 788 C CA . LEU A 1 100 ? -12.806 -2.883 1.156 1.00 94.69 100 LEU A CA 1
ATOM 789 C C . LEU A 1 100 ? -12.703 -3.525 -0.226 1.00 94.69 100 LEU A C 1
ATOM 791 O O . LEU A 1 100 ? -13.272 -3.022 -1.195 1.00 94.69 100 LEU A O 1
ATOM 795 N N . ILE A 1 101 ? -11.926 -4.601 -0.320 1.00 94.12 101 ILE A N 1
ATOM 796 C CA . ILE A 1 101 ? -11.598 -5.291 -1.573 1.00 94.12 101 ILE A CA 1
ATOM 797 C C . ILE A 1 101 ? -11.622 -6.806 -1.366 1.00 94.12 101 ILE A C 1
ATOM 799 O O . ILE A 1 101 ? -11.549 -7.275 -0.238 1.00 94.12 101 ILE A O 1
ATOM 803 N N . ASN A 1 102 ? -11.655 -7.590 -2.444 1.00 91.56 102 ASN A N 1
ATOM 804 C CA . ASN A 1 102 ? -11.416 -9.032 -2.365 1.00 91.56 102 ASN A CA 1
ATOM 805 C C . ASN A 1 102 ? -10.043 -9.363 -2.960 1.00 91.56 102 ASN A C 1
ATOM 807 O O . ASN A 1 102 ? -9.926 -9.609 -4.158 1.00 91.56 102 ASN A O 1
ATOM 811 N N . PHE A 1 103 ? -8.996 -9.315 -2.134 1.00 90.25 103 PHE A N 1
ATOM 812 C CA . PHE A 1 103 ? -7.627 -9.594 -2.575 1.00 90.25 103 PHE A CA 1
ATOM 813 C C . PHE A 1 103 ? -7.230 -11.052 -2.335 1.00 90.25 103 PHE A C 1
ATOM 815 O O . PHE A 1 103 ? -6.520 -11.652 -3.138 1.00 90.25 103 PHE A O 1
ATOM 822 N N . SER A 1 104 ? -7.686 -11.623 -1.222 1.00 88.44 104 SER A N 1
ATOM 823 C CA . SER A 1 104 ? -7.425 -13.006 -0.821 1.00 88.44 104 SER A CA 1
ATOM 824 C C . SER A 1 104 ? -8.224 -14.038 -1.625 1.00 88.44 104 SER A C 1
ATOM 826 O O . SER A 1 104 ? -7.856 -15.211 -1.629 1.00 88.44 104 SER A O 1
ATOM 828 N N . GLY A 1 105 ? -9.275 -13.618 -2.338 1.00 87.12 105 GLY A N 1
ATOM 829 C CA . GLY A 1 105 ? -10.185 -14.507 -3.066 1.00 87.12 105 GLY A CA 1
ATOM 830 C C . GLY A 1 105 ? -11.218 -15.187 -2.164 1.00 87.12 105 GLY A C 1
ATOM 831 O O . GLY A 1 105 ? -11.901 -16.114 -2.601 1.00 87.12 105 GLY A O 1
ATOM 832 N N . GLU A 1 106 ? -11.327 -14.748 -0.912 1.00 87.62 106 GLU A N 1
ATOM 833 C CA . GLU A 1 106 ? -12.235 -15.304 0.083 1.00 87.62 106 GLU A CA 1
ATOM 834 C C . GLU A 1 106 ? -13.635 -14.674 -0.014 1.00 87.62 106 GLU A C 1
ATOM 836 O O . GLU A 1 106 ? -13.891 -13.743 -0.779 1.00 87.62 106 GLU A O 1
ATOM 841 N N . LEU A 1 107 ? -14.586 -15.209 0.758 1.00 87.00 107 LEU A N 1
ATOM 842 C CA . LEU A 1 107 ? -15.954 -14.670 0.836 1.00 87.00 107 LEU A CA 1
ATOM 843 C C . LEU A 1 107 ? -16.066 -13.407 1.703 1.00 87.00 107 LEU A C 1
ATOM 845 O O . LEU A 1 107 ? -17.126 -12.780 1.740 1.00 87.00 107 LEU A O 1
ATOM 849 N N . TYR A 1 108 ? -15.009 -13.075 2.439 1.00 89.75 108 TYR A N 1
ATOM 850 C CA . TYR A 1 108 ? -14.908 -11.872 3.253 1.00 89.75 108 TYR A CA 1
ATOM 851 C C . TYR A 1 108 ? -13.999 -10.849 2.572 1.00 89.75 108 TYR A C 1
ATOM 853 O O . TYR A 1 108 ? -13.195 -11.186 1.706 1.00 89.75 108 TYR A O 1
ATOM 861 N N . GLU A 1 109 ? -14.146 -9.591 2.967 1.00 93.50 109 GLU A N 1
ATOM 862 C CA . GLU A 1 109 ? -13.395 -8.482 2.394 1.00 93.50 109 GLU A CA 1
ATOM 863 C C . GLU A 1 109 ? -12.074 -8.262 3.142 1.00 93.50 109 GLU A C 1
ATOM 865 O O . GLU A 1 109 ? -11.987 -8.378 4.367 1.00 93.50 109 GLU A O 1
ATOM 870 N N . ASP A 1 110 ? -11.040 -7.904 2.392 1.00 94.31 110 ASP A N 1
ATOM 871 C CA . ASP A 1 110 ? -9.766 -7.416 2.893 1.00 94.31 110 ASP A CA 1
ATOM 872 C C . ASP A 1 110 ? -9.789 -5.882 2.976 1.00 94.31 110 ASP A C 1
ATOM 874 O O . ASP A 1 110 ? -10.426 -5.190 2.179 1.00 94.31 110 ASP A O 1
ATOM 878 N N . ILE A 1 111 ? -9.055 -5.335 3.942 1.00 95.25 111 ILE A N 1
ATOM 879 C CA . ILE A 1 111 ? -8.944 -3.900 4.191 1.00 95.25 111 ILE A CA 1
ATOM 880 C C . ILE A 1 111 ? -7.752 -3.355 3.405 1.00 95.25 111 ILE A C 1
ATOM 882 O O . ILE A 1 111 ? -6.594 -3.636 3.729 1.00 95.25 111 ILE A O 1
ATOM 886 N N . LEU A 1 112 ? -8.034 -2.536 2.397 1.00 95.19 112 LEU A N 1
ATOM 887 C CA . LEU A 1 112 ? -7.050 -1.766 1.651 1.00 95.19 112 LEU A CA 1
ATOM 888 C C . LEU A 1 112 ? -6.812 -0.426 2.346 1.00 95.19 112 LEU A C 1
ATOM 890 O O . LEU A 1 112 ? -7.668 0.452 2.314 1.00 95.19 112 LEU A O 1
ATOM 894 N N . LEU A 1 113 ? -5.633 -0.251 2.933 1.00 95.00 113 LEU A N 1
ATOM 895 C CA . LEU A 1 113 ? -5.183 1.008 3.516 1.00 95.00 113 LEU A CA 1
ATOM 896 C C . LEU A 1 113 ? -4.284 1.744 2.519 1.00 95.00 113 LEU A C 1
ATOM 898 O O . LEU A 1 113 ? -3.235 1.228 2.123 1.00 95.00 113 LEU A O 1
ATOM 902 N N . LYS A 1 114 ? -4.674 2.966 2.149 1.00 93.56 114 LYS A N 1
ATOM 903 C CA . LYS A 1 114 ? -3.875 3.875 1.316 1.00 93.56 114 LYS A CA 1
ATOM 904 C C . LYS A 1 114 ? -3.387 5.037 2.164 1.00 93.56 114 LYS A C 1
ATOM 906 O O . LYS A 1 114 ? -4.184 5.655 2.865 1.00 93.56 114 LYS A O 1
ATOM 911 N N . ILE A 1 115 ? -2.094 5.327 2.098 1.00 91.88 115 ILE A N 1
ATOM 912 C CA . ILE A 1 115 ? -1.451 6.440 2.796 1.00 91.88 115 ILE A CA 1
ATOM 913 C C . ILE A 1 115 ? -0.428 7.052 1.846 1.00 91.88 115 ILE A C 1
ATOM 915 O O . ILE A 1 115 ? 0.491 6.367 1.399 1.00 91.88 115 ILE A O 1
ATOM 919 N N . ASP A 1 116 ? -0.557 8.341 1.550 1.00 88.56 116 ASP A N 1
ATOM 920 C CA . ASP A 1 116 ? 0.432 9.030 0.731 1.00 88.56 116 ASP A CA 1
ATOM 921 C C . ASP A 1 116 ? 1.679 9.339 1.591 1.00 88.56 116 ASP A C 1
ATOM 923 O O . ASP A 1 116 ? 1.567 10.008 2.624 1.00 88.56 116 ASP A O 1
ATOM 927 N N . PRO A 1 117 ? 2.882 8.859 1.210 1.00 81.00 117 PRO A N 1
ATOM 928 C CA . PRO A 1 117 ? 4.101 9.078 1.995 1.00 81.00 117 PRO A CA 1
ATOM 929 C C . PRO A 1 117 ? 4.623 10.517 1.887 1.00 81.00 117 PRO A C 1
ATOM 931 O O . PRO A 1 117 ? 5.366 10.980 2.749 1.00 81.00 117 PRO A O 1
ATOM 934 N N . GLU A 1 118 ? 4.234 11.232 0.832 1.00 81.81 118 GLU A N 1
ATOM 935 C CA . GLU A 1 118 ? 4.581 12.626 0.580 1.00 81.81 118 GLU A CA 1
ATOM 936 C C . GLU A 1 118 ? 3.312 13.437 0.294 1.00 81.81 118 GLU A C 1
ATOM 938 O O . GLU A 1 118 ? 2.347 12.885 -0.241 1.00 81.81 118 GLU A O 1
ATOM 943 N N . PRO A 1 119 ? 3.298 14.749 0.600 1.00 78.56 119 PRO A N 1
ATOM 944 C CA . PRO A 1 119 ? 2.191 15.599 0.195 1.00 78.56 119 PRO A CA 1
ATOM 945 C C . PRO A 1 119 ? 2.122 15.635 -1.334 1.00 78.56 119 PRO A C 1
ATOM 947 O O . PRO A 1 119 ? 3.156 15.665 -2.009 1.00 78.56 119 PRO A O 1
ATOM 950 N N . GLU A 1 120 ? 0.912 15.662 -1.890 1.00 69.19 120 GLU A N 1
ATOM 951 C CA . GLU A 1 120 ? 0.745 15.788 -3.337 1.00 69.19 120 GLU A CA 1
ATOM 952 C C . GLU A 1 120 ? 1.452 17.046 -3.853 1.00 69.19 120 GLU A C 1
ATOM 954 O O . GLU A 1 120 ? 1.153 18.171 -3.447 1.00 69.19 120 GLU A O 1
ATOM 959 N N . ARG A 1 121 ? 2.409 16.840 -4.760 1.00 59.44 121 ARG A N 1
ATOM 960 C CA . ARG A 1 121 ? 3.015 17.897 -5.566 1.00 59.44 121 ARG A CA 1
ATOM 961 C C . ARG A 1 121 ? 2.324 17.851 -6.921 1.00 59.44 121 ARG A C 1
ATOM 963 O O . ARG A 1 121 ? 2.298 16.776 -7.502 1.00 59.44 121 ARG A O 1
ATOM 970 N N . ASP A 1 122 ? 1.757 18.980 -7.344 1.00 56.62 122 ASP A N 1
ATOM 971 C CA . ASP A 1 122 ? 1.123 19.268 -8.644 1.00 56.62 122 ASP A CA 1
ATOM 972 C C . ASP A 1 122 ? 0.766 18.056 -9.535 1.00 56.62 122 ASP A C 1
ATOM 974 O O . ASP A 1 122 ? 1.640 17.355 -10.050 1.00 56.62 122 ASP A O 1
ATOM 978 N N . GLU A 1 123 ? -0.529 17.891 -9.828 1.00 52.78 123 GLU A N 1
ATOM 979 C CA . GLU A 1 123 ? -1.130 16.793 -10.615 1.00 52.78 123 GLU A CA 1
ATOM 980 C C . GLU A 1 123 ? -0.463 16.530 -11.987 1.00 52.78 123 GLU A C 1
ATOM 982 O O . GLU A 1 123 ? -0.635 15.465 -12.582 1.00 52.78 123 GLU A O 1
ATOM 987 N N . GLN A 1 124 ? 0.334 17.477 -12.488 1.00 49.12 124 GLN A N 1
ATOM 988 C CA . GLN A 1 124 ? 1.032 17.408 -13.774 1.00 49.12 124 GLN A CA 1
ATOM 989 C C . GLN A 1 124 ? 2.336 16.583 -13.744 1.00 49.12 124 GLN A C 1
ATOM 991 O O . GLN A 1 124 ? 2.835 16.224 -14.809 1.00 49.12 124 GLN A O 1
ATOM 996 N N . CYS A 1 125 ? 2.866 16.227 -12.565 1.00 43.91 125 CYS A N 1
ATOM 997 C CA . CYS A 1 125 ? 4.075 15.401 -12.399 1.00 43.91 125 CYS A CA 1
ATOM 998 C C . CYS A 1 125 ? 3.770 14.072 -11.678 1.00 43.91 125 CYS A C 1
ATOM 1000 O O . CYS A 1 125 ? 4.389 13.717 -10.678 1.00 43.91 125 CYS A O 1
ATOM 1002 N N . SER A 1 126 ? 2.806 13.306 -12.188 1.00 48.81 126 SER A N 1
ATOM 1003 C CA . SER A 1 126 ? 2.342 12.048 -11.580 1.00 48.81 126 SER A CA 1
ATOM 1004 C C . SER A 1 126 ? 3.234 10.825 -11.846 1.00 48.81 126 SER A C 1
ATOM 1006 O O . SER A 1 126 ? 2.971 9.751 -11.309 1.00 48.81 126 SER A O 1
ATOM 1008 N N . SER A 1 127 ? 4.316 10.950 -12.624 1.00 51.94 127 SER A N 1
ATOM 1009 C CA . SER A 1 127 ? 5.129 9.792 -13.036 1.00 51.94 127 SER A CA 1
ATOM 1010 C C . SER A 1 127 ? 5.993 9.175 -11.927 1.00 51.94 127 SER A C 1
ATOM 1012 O O . SER A 1 127 ? 6.562 8.110 -12.145 1.00 51.94 127 SER A O 1
ATOM 1014 N N . ASN A 1 128 ? 6.085 9.815 -10.753 1.00 54.94 128 ASN A N 1
ATOM 1015 C CA . ASN A 1 128 ? 6.942 9.384 -9.640 1.00 54.94 128 ASN A CA 1
ATOM 1016 C C . ASN A 1 128 ? 6.196 9.242 -8.292 1.00 54.94 128 ASN A C 1
ATOM 1018 O O . ASN A 1 128 ? 6.850 9.220 -7.250 1.00 54.94 128 ASN A O 1
ATOM 1022 N N . LYS A 1 129 ? 4.851 9.179 -8.265 1.00 65.25 129 LYS A N 1
ATOM 1023 C CA . LYS A 1 129 ? 4.106 9.033 -6.995 1.00 65.25 129 LYS A CA 1
ATOM 1024 C C . LYS A 1 129 ? 4.382 7.645 -6.400 1.00 65.25 129 LYS A C 1
ATOM 1026 O O . LYS A 1 129 ? 3.986 6.635 -6.974 1.00 65.25 129 LYS A O 1
ATOM 1031 N N . ILE A 1 130 ? 5.064 7.595 -5.255 1.00 71.44 130 ILE A N 1
ATOM 1032 C CA . ILE A 1 130 ? 5.228 6.357 -4.483 1.00 71.44 130 ILE A CA 1
ATOM 1033 C C . ILE A 1 130 ? 3.901 6.090 -3.780 1.00 71.44 130 ILE A C 1
ATOM 1035 O O . ILE A 1 130 ? 3.493 6.858 -2.911 1.00 71.44 130 ILE A O 1
ATOM 1039 N N . LEU A 1 131 ? 3.222 5.009 -4.156 1.00 79.88 131 LEU A N 1
ATOM 1040 C CA . LEU A 1 131 ? 1.982 4.607 -3.504 1.00 79.88 131 LEU A CA 1
ATOM 1041 C C . LEU A 1 131 ? 2.284 3.895 -2.180 1.00 79.88 131 LEU A C 1
ATOM 1043 O O . LEU A 1 131 ? 2.870 2.808 -2.173 1.00 79.88 131 LEU A O 1
ATOM 1047 N N . GLY A 1 132 ? 1.860 4.477 -1.057 1.00 89.19 132 GLY A N 1
ATOM 1048 C CA . GLY A 1 132 ? 1.800 3.771 0.222 1.00 89.19 132 GLY A CA 1
ATOM 1049 C C . GLY A 1 132 ? 0.507 2.969 0.289 1.00 89.19 132 GLY A C 1
ATOM 1050 O O . GLY A 1 132 ? -0.569 3.524 0.496 1.00 89.19 132 GLY A O 1
ATOM 1051 N N . VAL A 1 133 ? 0.607 1.662 0.057 1.00 91.31 133 VAL A N 1
ATOM 1052 C CA . VAL A 1 133 ? -0.542 0.760 0.033 1.00 91.31 133 VAL A CA 1
ATOM 1053 C C . VAL A 1 133 ? -0.249 -0.477 0.859 1.00 91.31 133 VAL A C 1
ATOM 1055 O O . VAL A 1 133 ? 0.774 -1.138 0.679 1.00 91.31 133 VAL A O 1
ATOM 1058 N N . TYR A 1 134 ? -1.194 -0.811 1.727 1.00 92.69 134 TYR A N 1
ATOM 1059 C CA . TYR A 1 134 ? -1.121 -1.948 2.628 1.00 92.69 134 TYR A CA 1
ATOM 1060 C C . TYR A 1 134 ? -2.449 -2.696 2.576 1.00 92.69 134 TYR A C 1
ATOM 1062 O O . TYR A 1 134 ? -3.507 -2.070 2.576 1.00 92.69 134 TYR A O 1
ATOM 1070 N N . ILE A 1 135 ? -2.402 -4.027 2.525 1.00 93.62 135 ILE A N 1
ATOM 1071 C CA . ILE A 1 135 ? -3.614 -4.856 2.540 1.00 93.62 135 ILE A CA 1
ATOM 1072 C C . ILE A 1 135 ? -3.600 -5.698 3.800 1.00 93.62 135 ILE A C 1
ATOM 1074 O O . ILE A 1 135 ? -2.618 -6.393 4.091 1.00 93.62 135 ILE A O 1
ATOM 1078 N N . TYR A 1 136 ? -4.705 -5.636 4.530 1.00 93.06 136 TYR A N 1
ATOM 1079 C CA . TYR A 1 136 ? -4.922 -6.383 5.752 1.00 93.06 136 TYR A CA 1
ATOM 1080 C C . TYR A 1 136 ? -6.087 -7.345 5.587 1.00 93.06 136 TYR A C 1
ATOM 1082 O O . TYR A 1 136 ? -7.159 -6.959 5.143 1.00 93.06 136 TYR A O 1
ATOM 1090 N N . SER A 1 137 ? -5.887 -8.585 6.006 1.00 92.06 137 SER A N 1
ATOM 1091 C CA . SER A 1 137 ? -6.903 -9.629 5.982 1.00 92.06 137 SER A CA 1
ATOM 1092 C C . SER A 1 137 ? -7.204 -10.055 7.405 1.00 92.06 137 SER A C 1
ATOM 1094 O O . SER A 1 137 ? -6.279 -10.306 8.186 1.00 92.06 137 SER A O 1
ATOM 1096 N N . PHE A 1 138 ? -8.480 -10.119 7.772 1.00 87.94 138 PHE A N 1
ATOM 1097 C CA . PHE A 1 138 ? -8.875 -10.640 9.072 1.00 87.94 138 PHE A CA 1
ATOM 1098 C C . PHE A 1 138 ? -9.141 -12.142 8.948 1.00 87.94 138 PHE A C 1
ATOM 1100 O O . PHE A 1 138 ? -10.240 -12.582 8.632 1.00 87.94 138 PHE A O 1
ATOM 1107 N N . ASN A 1 139 ? -8.108 -12.945 9.201 1.00 75.06 139 ASN A N 1
ATOM 1108 C CA . ASN A 1 139 ? -8.194 -14.402 9.149 1.00 75.06 139 ASN A CA 1
ATOM 1109 C C . ASN A 1 139 ? -7.868 -14.988 10.530 1.00 75.06 139 ASN A C 1
ATOM 1111 O O . ASN A 1 139 ? -6.976 -14.515 11.240 1.00 75.06 139 ASN A O 1
ATOM 1115 N N . SER A 1 140 ? -8.604 -16.032 10.921 1.00 71.12 140 SER A N 1
ATOM 1116 C CA . SER A 1 140 ? -8.350 -16.807 12.143 1.00 71.12 140 SER A CA 1
ATOM 1117 C C . SER A 1 140 ? -8.390 -15.969 13.431 1.00 71.12 140 SER A C 1
ATOM 1119 O O . SER A 1 140 ? -7.697 -16.263 14.401 1.00 71.12 140 SER A O 1
ATOM 1121 N N . GLY A 1 141 ? -9.215 -14.916 13.453 1.00 74.69 141 GLY A N 1
ATOM 1122 C CA . GLY A 1 141 ? -9.416 -14.069 14.634 1.00 74.69 141 GLY A CA 1
ATOM 1123 C C . GLY A 1 141 ? -8.368 -12.970 14.836 1.00 74.69 141 GLY A C 1
ATOM 1124 O O . GLY A 1 141 ? -8.396 -12.303 15.869 1.00 74.69 141 GLY A O 1
ATOM 1125 N N . SER A 1 142 ? -7.473 -12.759 13.868 1.00 81.31 142 SER A N 1
ATOM 1126 C CA . SER A 1 142 ? -6.431 -11.730 13.917 1.00 81.31 142 SER A CA 1
ATOM 1127 C C . SER A 1 142 ? -6.348 -10.963 12.600 1.00 81.31 142 SER A C 1
ATOM 1129 O O . SER A 1 142 ? -6.504 -11.547 11.528 1.00 81.31 142 SER A O 1
ATOM 1131 N N . LEU A 1 143 ? -6.072 -9.660 12.674 1.00 86.62 143 LEU A N 1
ATOM 1132 C CA . LEU A 1 143 ? -5.768 -8.864 11.490 1.00 86.62 143 LEU A CA 1
ATOM 1133 C C . LEU A 1 143 ? -4.315 -9.111 11.082 1.00 86.62 143 LEU A C 1
ATOM 1135 O O . LEU A 1 143 ? -3.390 -8.984 11.889 1.00 86.62 143 LEU A O 1
ATOM 1139 N N . LYS A 1 144 ? -4.112 -9.459 9.819 1.00 88.75 144 LYS A N 1
ATOM 1140 C CA . LYS A 1 144 ? -2.815 -9.825 9.261 1.00 88.75 144 LYS A CA 1
ATOM 1141 C C . LYS A 1 144 ? -2.506 -8.931 8.075 1.00 88.75 144 LYS A C 1
ATOM 1143 O O . LYS A 1 144 ? -3.310 -8.846 7.153 1.00 88.75 144 LYS A O 1
ATOM 1148 N N . LYS A 1 145 ? -1.335 -8.297 8.065 1.00 90.00 145 LYS A N 1
ATOM 1149 C CA . LYS A 1 145 ? -0.835 -7.596 6.880 1.00 90.00 145 LYS A CA 1
ATOM 1150 C C . LYS A 1 145 ? -0.389 -8.635 5.856 1.00 90.00 145 LYS A C 1
ATOM 1152 O O . LYS A 1 145 ? 0.536 -9.401 6.129 1.00 90.00 145 LYS A O 1
ATOM 1157 N N . ILE A 1 146 ? -1.064 -8.674 4.713 1.00 90.38 146 ILE A N 1
ATOM 1158 C CA . ILE A 1 146 ? -0.809 -9.629 3.625 1.00 90.38 146 ILE A CA 1
ATOM 1159 C C . ILE A 1 146 ? -0.152 -8.979 2.403 1.00 90.38 146 ILE A C 1
ATOM 1161 O O . ILE A 1 146 ? 0.412 -9.684 1.572 1.00 90.38 146 ILE A O 1
ATOM 1165 N N . PHE A 1 147 ? -0.165 -7.646 2.322 1.00 90.44 147 PHE A N 1
ATOM 1166 C CA . PHE A 1 147 ? 0.584 -6.882 1.327 1.00 90.44 147 PHE A CA 1
ATOM 1167 C C . PHE A 1 147 ? 1.137 -5.590 1.930 1.00 90.44 147 PHE A C 1
ATOM 1169 O O . PHE A 1 147 ? 0.484 -4.945 2.753 1.00 90.44 147 PHE A O 1
ATOM 1176 N N . ASP A 1 148 ? 2.332 -5.212 1.484 1.00 89.81 148 ASP A N 1
ATOM 1177 C CA . ASP A 1 148 ? 3.039 -3.998 1.875 1.00 89.81 148 ASP A CA 1
ATOM 1178 C C . ASP A 1 148 ? 3.784 -3.440 0.657 1.00 89.81 148 ASP A C 1
ATOM 1180 O O . ASP A 1 148 ? 4.704 -4.082 0.139 1.00 89.81 148 ASP A O 1
ATOM 1184 N N . SER A 1 149 ? 3.387 -2.254 0.187 1.00 88.50 149 SER A N 1
ATOM 1185 C CA . SER A 1 149 ? 3.971 -1.662 -1.016 1.00 88.50 149 SER A CA 1
ATOM 1186 C C . SER A 1 149 ? 5.441 -1.277 -0.847 1.00 88.50 149 SER A C 1
ATOM 1188 O O . SER A 1 149 ? 6.184 -1.326 -1.824 1.00 88.50 149 SER A O 1
ATOM 1190 N N . GLN A 1 150 ? 5.903 -0.940 0.361 1.00 86.56 150 GLN A N 1
ATOM 1191 C CA . GLN A 1 150 ? 7.310 -0.607 0.600 1.00 86.56 150 GLN A CA 1
ATOM 119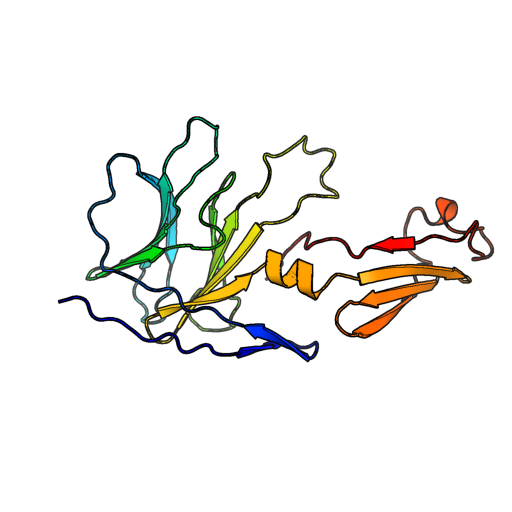2 C C . GLN A 1 150 ? 8.181 -1.856 0.496 1.00 86.56 150 GLN A C 1
ATOM 1194 O O . GLN A 1 150 ? 9.190 -1.850 -0.212 1.00 86.56 150 GLN A O 1
ATOM 1199 N N . THR A 1 151 ? 7.756 -2.944 1.144 1.00 86.94 151 THR A N 1
ATOM 1200 C CA . THR A 1 151 ? 8.434 -4.243 1.049 1.00 86.94 151 THR A CA 1
ATOM 1201 C C . THR A 1 151 ? 8.416 -4.748 -0.391 1.00 86.94 151 THR A C 1
ATOM 1203 O O . THR A 1 151 ? 9.454 -5.151 -0.911 1.00 86.94 151 THR A O 1
ATOM 1206 N N . PHE A 1 152 ? 7.270 -4.653 -1.071 1.00 87.75 152 PHE A N 1
ATOM 1207 C CA . PHE A 1 152 ? 7.150 -5.008 -2.483 1.00 87.75 152 PHE A CA 1
ATOM 1208 C C . PHE A 1 152 ? 8.129 -4.205 -3.349 1.00 87.75 152 PHE A C 1
ATOM 1210 O O . PHE A 1 152 ? 8.935 -4.794 -4.061 1.00 87.75 152 PHE A O 1
ATOM 1217 N N . ASN A 1 153 ? 8.128 -2.874 -3.248 1.00 86.56 153 ASN A N 1
ATOM 1218 C CA . ASN A 1 153 ? 9.016 -2.018 -4.038 1.00 86.56 153 ASN A CA 1
ATOM 1219 C C . ASN A 1 153 ? 10.494 -2.324 -3.774 1.00 86.56 153 ASN A C 1
ATOM 1221 O O . ASN A 1 153 ? 11.291 -2.352 -4.706 1.00 86.56 153 ASN A O 1
ATOM 1225 N N . TYR A 1 154 ? 10.866 -2.593 -2.521 1.00 86.38 154 TYR A N 1
ATOM 1226 C CA . TYR A 1 154 ? 12.235 -2.967 -2.179 1.00 86.38 154 TYR A CA 1
ATOM 1227 C C . TYR A 1 154 ? 12.643 -4.310 -2.803 1.00 86.38 154 TYR A C 1
ATOM 1229 O O . TYR A 1 154 ? 13.745 -4.432 -3.348 1.00 86.38 154 TYR A O 1
ATOM 1237 N N . SER A 1 155 ? 11.760 -5.310 -2.736 1.00 85.50 155 SER A N 1
ATOM 1238 C CA . SER A 1 155 ? 12.003 -6.655 -3.264 1.00 85.50 155 SER A CA 1
ATOM 1239 C C . SER A 1 155 ? 11.983 -6.713 -4.792 1.00 85.50 155 SER A C 1
ATOM 1241 O O . SER A 1 155 ? 12.769 -7.457 -5.374 1.00 85.50 155 SER A O 1
ATOM 1243 N N . PHE A 1 156 ? 11.118 -5.933 -5.443 1.00 84.19 156 PHE A N 1
ATOM 1244 C CA . PHE A 1 156 ? 10.903 -5.927 -6.895 1.00 84.19 156 PHE A CA 1
ATOM 1245 C C . PHE A 1 156 ? 11.611 -4.776 -7.622 1.00 84.19 156 PHE A C 1
ATOM 1247 O O . PHE A 1 156 ? 11.274 -4.449 -8.757 1.00 84.19 156 PHE A O 1
ATOM 1254 N N . ASP A 1 157 ? 12.630 -4.192 -7.003 1.00 87.44 157 ASP A N 1
ATOM 1255 C CA . ASP A 1 157 ? 13.529 -3.251 -7.668 1.00 87.44 157 ASP A CA 1
ATOM 1256 C C . ASP A 1 157 ? 14.470 -3.984 -8.648 1.00 87.44 157 ASP A C 1
ATOM 1258 O O . ASP A 1 157 ? 14.706 -5.196 -8.559 1.00 87.44 157 ASP A O 1
ATOM 1262 N N . GLY A 1 158 ? 15.016 -3.254 -9.612 1.00 90.75 158 GLY A N 1
ATOM 1263 C CA . GLY A 1 158 ? 15.832 -3.805 -10.680 1.00 90.75 158 GLY A CA 1
ATOM 1264 C C . GLY A 1 158 ? 16.459 -2.738 -11.562 1.00 90.75 158 GLY A C 1
ATOM 1265 O O . GLY A 1 158 ? 16.067 -1.571 -11.570 1.00 90.75 158 GLY A O 1
ATOM 1266 N N . VAL A 1 159 ? 17.447 -3.163 -12.340 1.00 94.31 159 VAL A N 1
ATOM 1267 C CA . VAL A 1 159 ? 18.122 -2.314 -13.321 1.00 94.31 159 VAL A CA 1
ATOM 1268 C C . VAL A 1 159 ? 17.627 -2.628 -14.721 1.00 94.31 159 VAL A C 1
ATOM 1270 O O . VAL A 1 159 ? 17.343 -3.776 -15.062 1.00 94.31 159 VAL A O 1
ATOM 1273 N N . VAL A 1 160 ? 17.553 -1.589 -15.541 1.00 94.56 160 VAL A N 1
ATOM 1274 C CA . VAL A 1 160 ? 17.136 -1.668 -16.936 1.00 94.56 160 VAL A CA 1
ATOM 1275 C C . VAL A 1 160 ? 18.324 -1.299 -17.816 1.00 94.56 160 VAL A C 1
ATOM 1277 O O . VAL A 1 160 ? 18.932 -0.248 -17.621 1.00 94.56 160 VAL A O 1
ATOM 1280 N N . LEU A 1 161 ? 18.649 -2.138 -18.792 1.00 95.25 161 LEU A N 1
ATOM 1281 C CA . LEU A 1 161 ? 19.683 -1.910 -19.795 1.00 95.25 161 LEU A CA 1
ATOM 1282 C C . LEU A 1 161 ? 19.043 -1.880 -21.182 1.00 95.25 161 LEU A C 1
ATOM 1284 O O . LEU A 1 161 ? 18.376 -2.825 -21.597 1.00 95.25 161 LEU A O 1
ATOM 1288 N N . TYR A 1 162 ? 19.265 -0.791 -21.910 1.00 94.62 162 TYR A N 1
ATOM 1289 C CA . TYR A 1 162 ? 18.804 -0.672 -23.288 1.00 94.62 162 TYR A CA 1
ATOM 1290 C C . TYR A 1 162 ? 19.829 -1.293 -24.237 1.00 94.62 162 TYR A C 1
ATOM 1292 O O . TYR A 1 162 ? 21.018 -0.970 -24.195 1.00 94.62 162 TYR A O 1
ATOM 1300 N N . GLU A 1 163 ? 19.348 -2.148 -25.131 1.00 95.62 163 GLU A N 1
ATOM 1301 C CA . GLU A 1 163 ? 20.141 -2.886 -26.107 1.00 95.62 163 GLU A CA 1
ATOM 1302 C C . GLU A 1 163 ? 19.655 -2.604 -27.528 1.00 95.62 163 GLU A C 1
ATOM 1304 O O . GLU A 1 163 ? 18.562 -2.081 -27.736 1.00 95.62 163 GLU A O 1
ATOM 1309 N N . ASN A 1 164 ? 20.462 -2.964 -28.528 1.00 96.50 164 ASN A N 1
ATOM 1310 C CA . ASN A 1 164 ? 20.091 -2.829 -29.939 1.00 96.50 164 ASN A CA 1
ATOM 1311 C C . ASN A 1 164 ? 18.820 -3.619 -30.296 1.00 96.50 164 ASN A C 1
ATOM 1313 O O . ASN A 1 164 ? 18.404 -4.532 -29.590 1.00 96.50 164 ASN A O 1
ATOM 1317 N N . ASN A 1 165 ? 18.255 -3.304 -31.461 1.00 96.25 165 ASN A N 1
ATOM 1318 C CA . ASN A 1 165 ? 17.050 -3.920 -32.018 1.00 96.25 165 ASN A CA 1
ATOM 1319 C C . ASN A 1 165 ? 15.807 -3.701 -31.147 1.00 96.25 165 ASN A C 1
ATOM 1321 O O . ASN A 1 165 ? 14.975 -4.598 -31.031 1.00 96.25 165 ASN A O 1
ATOM 1325 N N . TYR A 1 166 ? 15.696 -2.514 -30.537 1.00 95.62 166 TYR A N 1
ATOM 1326 C CA . TYR A 1 166 ? 14.587 -2.156 -29.646 1.00 95.62 166 TYR A CA 1
ATOM 1327 C C . TYR A 1 166 ? 14.382 -3.178 -28.518 1.00 95.62 166 TYR A C 1
ATOM 1329 O O . TYR A 1 166 ? 13.251 -3.508 -28.160 1.00 95.62 166 TYR A O 1
ATOM 1337 N N . LYS A 1 167 ? 15.484 -3.710 -27.979 1.00 95.81 167 LYS A N 1
ATOM 1338 C CA . LYS A 1 167 ? 15.460 -4.640 -26.853 1.00 95.81 167 LYS A CA 1
ATOM 1339 C C . LYS A 1 167 ? 15.842 -3.938 -25.565 1.00 95.81 167 LYS A C 1
ATOM 1341 O O . LYS A 1 167 ? 16.721 -3.079 -25.543 1.00 95.81 167 LYS A O 1
ATOM 1346 N N . VAL A 1 168 ? 15.180 -4.326 -24.488 1.00 95.31 168 VAL A N 1
ATOM 1347 C CA . VAL A 1 168 ? 15.459 -3.828 -23.147 1.00 95.31 168 VAL A CA 1
ATOM 1348 C C . VAL A 1 168 ? 15.624 -5.019 -22.225 1.00 95.31 168 VAL A C 1
ATOM 1350 O O . VAL A 1 168 ? 14.684 -5.787 -22.038 1.00 95.31 168 VAL A O 1
ATOM 1353 N N . GLN A 1 169 ? 16.812 -5.175 -21.654 1.00 95.62 169 GLN A N 1
ATOM 1354 C CA . GLN A 1 169 ? 17.057 -6.160 -20.616 1.00 95.62 169 GLN A CA 1
ATOM 1355 C C . GLN A 1 169 ? 16.693 -5.557 -19.263 1.00 95.62 169 GLN A C 1
ATOM 1357 O O . GLN A 1 169 ? 17.113 -4.453 -18.927 1.00 95.62 169 GLN A O 1
ATOM 1362 N N . VAL A 1 170 ? 15.942 -6.298 -18.465 1.00 94.06 170 VAL A N 1
ATOM 1363 C CA . VAL A 1 170 ? 15.655 -5.946 -17.079 1.00 94.06 170 VAL A CA 1
ATOM 1364 C C . VAL A 1 170 ? 16.209 -7.038 -16.188 1.00 94.06 170 VAL A C 1
ATOM 1366 O O . VAL A 1 170 ? 15.985 -8.225 -16.430 1.00 94.06 170 VAL A O 1
ATOM 1369 N N . VAL A 1 171 ? 16.954 -6.628 -15.170 1.00 93.25 171 VAL A N 1
ATOM 1370 C CA . VAL A 1 171 ? 17.566 -7.516 -14.185 1.00 93.25 171 VAL A CA 1
ATOM 1371 C C . VAL A 1 171 ? 17.031 -7.124 -12.818 1.00 93.25 171 VAL A C 1
ATOM 1373 O O . VAL A 1 171 ? 17.340 -6.051 -12.299 1.00 93.25 171 VAL A O 1
ATOM 1376 N N . MET A 1 172 ? 16.206 -7.994 -12.251 1.00 90.38 172 MET A N 1
ATOM 1377 C CA . MET A 1 172 ? 15.561 -7.784 -10.960 1.00 90.38 172 MET A CA 1
ATOM 1378 C C . MET A 1 172 ? 16.518 -8.141 -9.825 1.00 90.38 172 MET A C 1
ATOM 1380 O O . MET A 1 172 ? 17.304 -9.085 -9.936 1.00 90.38 172 MET A O 1
ATOM 1384 N N . LYS A 1 173 ? 16.381 -7.475 -8.675 1.00 88.50 173 LYS A N 1
ATOM 1385 C CA . LYS A 1 173 ? 17.072 -7.864 -7.430 1.00 88.50 173 LYS A CA 1
ATOM 1386 C C . LYS A 1 173 ? 16.756 -9.292 -6.989 1.00 88.50 173 LYS A C 1
ATOM 1388 O O . LYS A 1 173 ? 17.559 -9.922 -6.312 1.00 88.50 173 LYS A O 1
ATOM 1393 N N . THR A 1 174 ? 15.606 -9.804 -7.410 1.00 86.50 174 THR A N 1
ATOM 1394 C CA . THR A 1 174 ? 15.121 -11.163 -7.148 1.00 86.50 174 THR A CA 1
ATOM 1395 C C . THR A 1 174 ? 15.932 -12.240 -7.877 1.00 86.50 174 THR A C 1
ATOM 1397 O O . THR A 1 174 ? 15.725 -13.424 -7.642 1.00 86.50 174 THR A O 1
ATOM 1400 N N . GLY A 1 175 ? 16.850 -11.846 -8.769 1.00 87.00 175 GLY A N 1
ATOM 1401 C CA . GLY A 1 175 ? 17.637 -12.745 -9.615 1.00 87.00 175 GLY A CA 1
ATOM 1402 C C . GLY A 1 175 ? 16.962 -13.075 -10.948 1.00 87.00 175 GLY A C 1
ATOM 1403 O O . GLY A 1 175 ? 17.615 -13.586 -11.857 1.00 87.00 175 GLY A O 1
ATOM 1404 N N . ASN A 1 176 ? 15.680 -12.735 -11.103 1.00 88.00 176 ASN A N 1
ATOM 1405 C CA . ASN A 1 176 ? 14.967 -12.881 -12.366 1.00 88.00 176 ASN A CA 1
ATOM 1406 C C . ASN A 1 176 ? 15.460 -11.850 -13.389 1.00 88.00 176 ASN A C 1
ATOM 1408 O O . ASN A 1 176 ? 15.714 -10.692 -13.056 1.00 88.00 176 ASN A O 1
ATOM 1412 N N . SER A 1 177 ? 15.551 -12.252 -14.656 1.00 93.00 177 SER A N 1
ATOM 1413 C CA . SER A 1 177 ? 15.857 -11.335 -15.755 1.00 93.00 177 SER A CA 1
ATOM 1414 C C . SER A 1 177 ? 14.973 -11.604 -16.964 1.00 93.00 177 SER A C 1
ATOM 1416 O O . SER A 1 177 ? 14.561 -12.738 -17.209 1.00 93.00 177 SER A O 1
ATOM 1418 N N . PHE A 1 178 ? 14.660 -10.546 -17.703 1.00 92.94 178 PHE A N 1
ATOM 1419 C CA . PHE A 1 178 ? 13.795 -10.605 -18.875 1.00 92.94 178 PHE A CA 1
ATOM 1420 C C . PHE A 1 178 ? 14.277 -9.647 -19.957 1.00 92.94 178 PHE A C 1
ATOM 1422 O O . PHE A 1 178 ? 14.909 -8.631 -19.675 1.00 92.94 178 PHE A O 1
ATOM 1429 N N . ILE A 1 179 ? 13.972 -9.985 -21.209 1.00 95.00 179 ILE A N 1
ATOM 1430 C CA . ILE A 1 179 ? 14.224 -9.128 -22.366 1.00 95.00 179 ILE A CA 1
ATOM 1431 C C . ILE A 1 179 ? 12.874 -8.729 -22.946 1.00 95.00 179 ILE A C 1
ATOM 1433 O O . ILE A 1 179 ? 12.104 -9.578 -23.396 1.00 95.00 179 ILE A O 1
ATOM 1437 N N . LEU A 1 180 ? 12.601 -7.431 -22.942 1.00 93.62 180 LEU A N 1
ATOM 1438 C CA . LEU A 1 180 ? 11.403 -6.836 -23.513 1.00 93.62 180 LEU A CA 1
ATOM 1439 C C . LEU A 1 180 ? 11.688 -6.366 -24.938 1.00 93.62 180 LEU A C 1
ATOM 1441 O O . LEU A 1 180 ? 12.747 -5.803 -25.220 1.00 93.62 180 LEU A O 1
ATOM 1445 N N . ASP A 1 181 ? 10.731 -6.587 -25.835 1.00 94.81 181 ASP A N 1
ATOM 1446 C CA . ASP A 1 181 ? 10.689 -5.922 -27.136 1.00 94.81 181 ASP A CA 1
ATOM 1447 C C . ASP A 1 181 ? 9.875 -4.638 -26.994 1.00 94.81 181 ASP A C 1
ATOM 1449 O O . ASP A 1 181 ? 8.697 -4.693 -26.647 1.00 94.81 181 ASP A O 1
ATOM 1453 N N . VAL A 1 182 ? 10.512 -3.493 -27.222 1.00 94.12 182 VAL A N 1
ATOM 1454 C CA . VAL A 1 182 ? 9.883 -2.181 -27.042 1.00 94.12 182 VAL A CA 1
ATOM 1455 C C . VAL A 1 182 ? 9.649 -1.458 -28.360 1.00 94.12 182 VAL A C 1
ATOM 1457 O O . VAL A 1 182 ? 9.380 -0.266 -28.329 1.00 94.12 182 VAL A O 1
ATOM 1460 N N . LYS A 1 183 ? 9.750 -2.131 -29.516 1.00 93.12 183 LYS A N 1
ATOM 1461 C CA . LYS A 1 183 ? 9.657 -1.487 -30.844 1.00 93.12 183 LYS A CA 1
ATOM 1462 C C . LYS A 1 183 ? 8.357 -0.702 -31.080 1.00 93.12 183 LYS A C 1
ATOM 1464 O O . LYS A 1 183 ? 8.365 0.258 -31.843 1.00 93.12 183 LYS A O 1
ATOM 1469 N N . ASP A 1 184 ? 7.268 -1.105 -30.424 1.00 90.69 184 ASP A N 1
ATOM 1470 C CA . ASP A 1 184 ? 5.934 -0.509 -30.571 1.00 90.69 184 ASP A CA 1
ATOM 1471 C C . ASP A 1 184 ? 5.660 0.594 -29.522 1.00 90.69 184 ASP A C 1
ATOM 1473 O O . ASP A 1 184 ? 4.578 1.181 -29.484 1.00 90.69 184 ASP A O 1
ATOM 1477 N N . SER A 1 185 ? 6.640 0.900 -28.665 1.00 88.88 185 SER A N 1
ATOM 1478 C CA . SER A 1 185 ? 6.532 1.931 -27.631 1.00 88.88 185 SER A CA 1
ATOM 1479 C C . SER A 1 185 ? 6.654 3.349 -28.196 1.00 88.88 185 SER A C 1
ATOM 1481 O O . SER A 1 185 ? 7.289 3.605 -29.220 1.00 88.88 185 SER A O 1
ATOM 1483 N N . GLN A 1 186 ? 6.085 4.320 -27.482 1.00 88.19 186 GLN A N 1
ATOM 1484 C CA . GLN A 1 186 ? 6.206 5.732 -27.844 1.00 88.19 186 GLN A CA 1
ATOM 1485 C C . GLN A 1 186 ? 7.590 6.298 -27.482 1.00 88.19 186 GLN A C 1
ATOM 1487 O O . GLN A 1 186 ? 8.279 5.795 -26.598 1.00 88.19 186 GLN A O 1
ATOM 1492 N N . ASN A 1 187 ? 7.989 7.384 -28.150 1.00 84.38 187 ASN A N 1
ATOM 1493 C CA . ASN A 1 187 ? 9.198 8.169 -27.847 1.00 84.38 187 ASN A CA 1
ATOM 1494 C C . ASN A 1 187 ? 10.553 7.438 -27.983 1.00 84.38 187 ASN A C 1
ATOM 1496 O O . ASN A 1 187 ? 11.578 7.947 -27.525 1.00 84.38 187 ASN A O 1
ATOM 1500 N N . LEU A 1 188 ? 10.611 6.306 -28.696 1.00 91.19 188 LEU A N 1
ATOM 1501 C CA . LEU A 1 188 ? 11.856 5.549 -28.905 1.00 91.19 188 LEU A CA 1
ATOM 1502 C C . LEU A 1 188 ? 12.939 6.325 -29.658 1.00 91.19 188 LEU A C 1
ATOM 1504 O O . LEU A 1 188 ? 14.116 6.031 -29.484 1.00 91.19 188 LEU A O 1
ATOM 1508 N N . ASN A 1 189 ? 12.571 7.342 -30.439 1.00 91.69 189 ASN A N 1
ATOM 1509 C CA . ASN A 1 189 ? 13.508 8.142 -31.237 1.00 91.69 189 ASN A CA 1
ATOM 1510 C C . ASN A 1 189 ? 14.553 8.899 -30.389 1.00 91.69 189 ASN A C 1
ATOM 1512 O O . ASN A 1 189 ? 15.567 9.343 -30.918 1.00 91.69 189 ASN A O 1
ATOM 1516 N N . GLN A 1 190 ? 14.328 9.051 -29.076 1.00 89.31 190 GLN A N 1
ATOM 1517 C CA . GLN A 1 190 ? 15.303 9.645 -28.144 1.00 89.31 190 GLN A CA 1
ATOM 1518 C C . GLN A 1 190 ? 16.354 8.636 -27.634 1.00 89.31 190 GLN A C 1
ATOM 1520 O O . GLN A 1 190 ? 17.377 9.011 -27.045 1.00 89.31 190 GLN A O 1
ATOM 1525 N N . ILE A 1 191 ? 16.094 7.343 -27.838 1.00 92.19 191 ILE A N 1
ATOM 1526 C CA . ILE A 1 191 ? 16.888 6.218 -27.330 1.00 92.19 191 ILE A CA 1
ATOM 1527 C C . ILE A 1 191 ? 17.528 5.448 -28.494 1.00 92.19 191 ILE A C 1
ATOM 1529 O O . ILE A 1 191 ? 18.694 5.055 -28.417 1.00 92.19 191 ILE A O 1
ATOM 1533 N N . TYR A 1 192 ? 16.796 5.304 -29.596 1.00 94.88 192 TYR A N 1
ATOM 1534 C CA . TYR A 1 192 ? 17.135 4.502 -30.759 1.00 94.88 192 TYR A CA 1
ATOM 1535 C C . TYR A 1 192 ? 17.192 5.336 -32.032 1.00 94.88 192 TYR A C 1
ATOM 1537 O O . TYR A 1 192 ? 16.388 6.236 -32.263 1.00 94.88 192 TYR A O 1
ATOM 1545 N N . GLN A 1 193 ? 18.129 4.971 -32.898 1.00 94.56 193 GLN A N 1
ATOM 1546 C CA . GLN A 1 193 ? 18.108 5.354 -34.302 1.00 94.56 193 GLN A CA 1
ATOM 1547 C C . GLN A 1 193 ? 16.969 4.609 -35.015 1.00 94.56 193 GLN A C 1
ATOM 1549 O O . GLN A 1 193 ? 16.566 3.533 -34.578 1.00 94.56 193 GLN A O 1
ATOM 1554 N N . GLY A 1 194 ? 16.505 5.114 -36.164 1.00 91.50 194 GLY A N 1
ATOM 1555 C CA . GLY A 1 194 ? 15.469 4.437 -36.966 1.00 91.50 194 GLY A CA 1
ATOM 1556 C C . GLY A 1 194 ? 15.854 3.031 -37.461 1.00 91.50 194 GLY A C 1
ATOM 1557 O O . GLY A 1 194 ? 14.996 2.275 -37.894 1.00 91.50 194 GLY A O 1
ATOM 1558 N N . SER A 1 195 ? 17.137 2.665 -37.378 1.00 92.94 195 SER A N 1
ATOM 1559 C CA . SER A 1 195 ? 17.653 1.317 -37.649 1.00 92.94 195 SER A CA 1
ATOM 1560 C C . SER A 1 195 ? 17.506 0.340 -36.473 1.00 92.94 195 SER A C 1
ATOM 1562 O O . SER A 1 195 ? 17.883 -0.820 -36.605 1.00 92.94 195 SER A O 1
ATOM 1564 N N . GLY A 1 196 ? 17.038 0.797 -35.307 1.00 91.38 196 GLY A N 1
ATOM 1565 C CA . GLY A 1 196 ? 17.002 0.019 -34.065 1.00 91.38 196 GLY A CA 1
ATOM 1566 C C . GLY A 1 196 ? 18.325 -0.031 -33.303 1.00 91.38 196 GLY A C 1
ATOM 1567 O O . GLY A 1 196 ? 18.397 -0.649 -32.241 1.00 91.38 196 GLY A O 1
ATOM 1568 N N . ARG A 1 197 ? 19.379 0.636 -33.788 1.00 96.00 197 ARG A N 1
ATOM 1569 C CA . ARG A 1 197 ? 20.630 0.789 -33.035 1.00 96.00 197 ARG A CA 1
ATOM 1570 C C . ARG A 1 197 ? 20.455 1.816 -31.919 1.00 96.00 197 ARG A C 1
ATOM 1572 O O . ARG A 1 197 ? 19.915 2.897 -32.157 1.00 96.00 197 ARG A O 1
ATOM 1579 N N . ILE A 1 198 ? 20.945 1.508 -30.722 1.00 94.88 198 ILE A N 1
ATOM 1580 C CA . ILE A 1 198 ? 20.922 2.466 -29.614 1.00 94.88 198 ILE A CA 1
ATOM 1581 C C . ILE A 1 198 ? 21.826 3.672 -29.926 1.00 94.88 198 ILE A C 1
ATOM 1583 O O . ILE A 1 198 ? 22.930 3.513 -30.452 1.00 94.88 198 ILE A O 1
ATOM 1587 N N . ILE A 1 199 ? 21.354 4.886 -29.624 1.00 94.06 199 ILE A N 1
ATOM 1588 C CA . ILE A 1 199 ? 22.107 6.131 -29.871 1.00 94.06 199 ILE A CA 1
ATOM 1589 C C . ILE A 1 199 ? 23.344 6.208 -28.963 1.00 94.06 199 ILE A C 1
ATOM 1591 O O . ILE A 1 199 ? 24.402 6.667 -29.387 1.00 94.06 199 ILE A O 1
ATOM 1595 N N . GLY A 1 200 ? 23.226 5.720 -27.729 1.00 91.00 200 GLY A N 1
ATOM 1596 C CA . GLY A 1 200 ? 24.311 5.603 -26.760 1.00 91.00 200 GLY A CA 1
ATOM 1597 C C . GLY A 1 200 ? 23.872 4.753 -25.575 1.00 91.00 200 GLY A C 1
ATOM 1598 O O . GLY A 1 200 ? 22.674 4.580 -25.367 1.00 91.00 200 GLY A O 1
ATOM 1599 N N . THR A 1 201 ? 24.822 4.211 -24.812 1.00 91.00 201 THR A N 1
ATOM 1600 C CA . THR A 1 201 ? 24.520 3.356 -23.655 1.00 91.00 201 THR A CA 1
ATOM 1601 C C . THR A 1 201 ? 23.547 4.055 -22.710 1.00 91.00 201 THR A C 1
ATOM 1603 O O . THR A 1 201 ? 23.812 5.170 -22.255 1.00 91.00 201 THR A O 1
ATOM 1606 N N . ARG A 1 202 ? 22.420 3.400 -22.414 1.00 91.25 202 ARG A N 1
ATOM 1607 C CA . ARG A 1 202 ? 21.416 3.905 -21.478 1.00 91.25 202 ARG A CA 1
ATOM 1608 C C . ARG A 1 202 ? 21.059 2.853 -20.446 1.00 91.25 202 ARG A C 1
ATOM 1610 O O . ARG A 1 202 ? 20.910 1.676 -20.766 1.00 91.25 202 ARG A O 1
ATOM 1617 N N . PHE A 1 203 ? 20.872 3.340 -19.229 1.00 91.69 203 PHE A N 1
ATOM 1618 C CA . PHE A 1 203 ? 20.415 2.573 -18.086 1.00 91.69 203 PHE A CA 1
ATOM 1619 C C . PHE A 1 203 ? 19.133 3.204 -17.548 1.00 91.69 203 PHE A C 1
ATOM 1621 O O . PHE A 1 203 ? 18.919 4.409 -17.695 1.00 91.69 203 PHE A O 1
ATOM 1628 N N . GLY A 1 204 ? 18.295 2.391 -16.926 1.00 89.50 204 GLY A N 1
ATOM 1629 C CA . GLY A 1 204 ? 17.115 2.816 -16.191 1.00 89.50 204 GLY A CA 1
ATOM 1630 C C . GLY A 1 204 ? 16.947 1.993 -14.920 1.00 89.50 204 GLY A C 1
ATOM 1631 O O . GLY A 1 204 ? 17.767 1.127 -14.607 1.00 89.50 204 GLY A O 1
ATOM 1632 N N . GLN A 1 205 ? 15.865 2.267 -14.205 1.00 89.25 205 GLN A N 1
ATOM 1633 C CA . GLN A 1 205 ? 15.463 1.540 -13.008 1.00 89.25 205 GLN A CA 1
ATOM 1634 C C . GLN A 1 205 ? 14.016 1.091 -13.159 1.00 89.25 205 GLN A C 1
ATOM 1636 O O . GLN A 1 205 ? 13.231 1.730 -13.866 1.00 89.25 205 GLN A O 1
ATOM 1641 N N . VAL A 1 206 ? 13.678 -0.019 -12.513 1.00 87.75 206 VAL A N 1
ATOM 1642 C CA . VAL A 1 206 ? 12.281 -0.415 -12.351 1.00 87.75 206 VAL A CA 1
ATOM 1643 C C . VAL A 1 206 ? 11.624 0.593 -11.412 1.00 87.75 206 VAL A C 1
ATOM 1645 O O . VAL A 1 206 ? 12.134 0.878 -10.333 1.00 87.75 206 VAL A O 1
ATOM 1648 N N . MET A 1 207 ? 10.515 1.180 -11.855 1.00 85.31 207 MET A N 1
ATOM 1649 C CA . MET A 1 207 ? 9.790 2.169 -11.063 1.00 85.31 207 MET A CA 1
ATOM 1650 C C . MET A 1 207 ? 9.002 1.490 -9.940 1.00 85.31 207 MET A C 1
ATOM 1652 O O . MET A 1 207 ? 8.586 0.338 -10.067 1.00 85.31 207 MET A O 1
ATOM 1656 N N . ALA A 1 208 ? 8.765 2.236 -8.861 1.00 83.56 208 ALA A N 1
ATOM 1657 C CA . ALA A 1 208 ? 7.881 1.811 -7.783 1.00 83.56 208 ALA A CA 1
ATOM 1658 C C . ALA A 1 208 ? 6.455 1.536 -8.292 1.00 83.56 208 ALA A C 1
ATOM 1660 O O . ALA A 1 208 ? 6.039 2.020 -9.348 1.00 83.56 208 ALA A O 1
ATOM 1661 N N 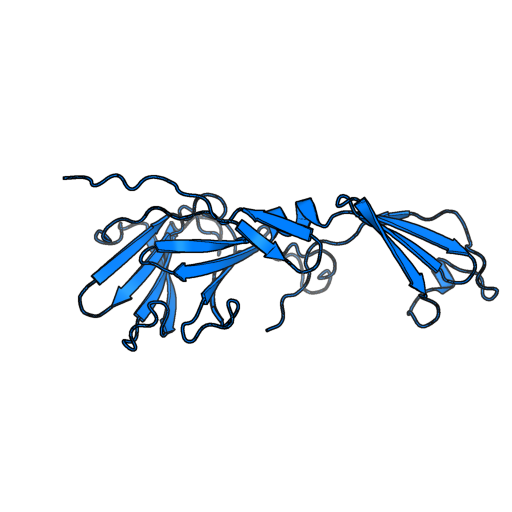. LEU A 1 209 ? 5.696 0.781 -7.501 1.00 82.81 209 LEU A N 1
ATOM 1662 C CA . LEU A 1 209 ? 4.295 0.471 -7.749 1.00 82.81 209 LEU A CA 1
ATOM 1663 C C . LEU A 1 209 ? 3.478 1.743 -8.030 1.00 82.81 209 LEU A C 1
ATOM 1665 O O . LEU A 1 209 ? 3.289 2.576 -7.144 1.00 82.81 209 LEU A O 1
ATOM 1669 N N . GLY A 1 210 ? 2.982 1.861 -9.265 1.00 76.06 210 GLY A N 1
ATOM 1670 C CA . GLY A 1 210 ? 2.201 3.015 -9.723 1.00 76.06 210 GLY A CA 1
ATOM 1671 C C . GLY A 1 210 ? 0.684 2.810 -9.721 1.00 76.06 210 GLY A C 1
ATOM 1672 O O . GLY A 1 210 ? -0.054 3.787 -9.820 1.00 76.06 210 GLY A O 1
ATOM 1673 N N . LYS A 1 211 ? 0.200 1.563 -9.622 1.00 79.50 211 LYS A N 1
ATOM 1674 C CA . LYS A 1 211 ? -1.233 1.225 -9.566 1.00 79.50 211 LYS A CA 1
ATOM 1675 C C . LYS A 1 211 ? -1.450 -0.180 -8.995 1.00 79.50 211 LYS A C 1
ATOM 1677 O O . LYS A 1 211 ? -0.604 -1.048 -9.184 1.00 79.50 211 LYS A O 1
ATOM 1682 N N . ILE A 1 212 ? -2.598 -0.398 -8.352 1.00 74.88 212 ILE A N 1
ATOM 1683 C CA . ILE A 1 212 ? -3.149 -1.725 -8.040 1.00 74.88 212 ILE A CA 1
ATOM 1684 C C . ILE A 1 212 ? -4.542 -1.817 -8.676 1.00 74.88 212 ILE A C 1
ATOM 1686 O O . ILE A 1 212 ? -5.299 -0.845 -8.642 1.00 74.88 212 ILE A O 1
ATOM 1690 N N . GLU A 1 213 ? -4.848 -2.961 -9.282 1.00 76.94 213 GLU A N 1
ATOM 1691 C CA . GLU A 1 213 ? -6.134 -3.292 -9.904 1.00 76.94 213 GLU A CA 1
ATOM 1692 C C . GLU A 1 213 ? -6.637 -4.619 -9.320 1.00 76.94 213 GLU A C 1
ATOM 1694 O O . GLU A 1 213 ? -5.819 -5.489 -9.009 1.00 76.94 213 GLU A O 1
ATOM 1699 N N . PHE A 1 214 ? -7.956 -4.748 -9.161 1.00 69.69 214 PHE A N 1
ATOM 1700 C CA . PHE A 1 214 ? -8.647 -5.919 -8.614 1.00 69.69 214 PHE A CA 1
ATOM 1701 C C . PHE A 1 214 ? -9.738 -6.369 -9.586 1.00 69.69 214 PHE A C 1
ATOM 1703 O O . PHE A 1 214 ? -10.367 -5.470 -10.196 1.00 69.69 214 PHE A O 1
#

pLDDT: mean 81.21, std 18.47, range [22.8, 96.5]

Secondary structure (DSSP, 8-state):
---PPP---EEEEETTTEEEEEEEPPEEEPPPPPTTEEEEEEEEE-SSSSSS-EEEEEEEEE-SSTTEEEEEEEEEEETTEEEEEE-STTS-EEEEEEEEE--S-SSS-EEEEEEESSPPP-TT-GGG---EEEEEEEETTEEEEEEEHHHHHHHT-EEEEEETTTEEEEEETTS-EEEEE-TTSTTGGGTB-TTS-BSS--EEEPPP------

Sequence (214 aa):
MVIHGELGGGFIETYLGITIPAIYLQYEMASPIEKDFKIICEVPGNVFGTGGENIIKLIGKLTDIKEYYESMYILIENLDKSIQFQLYECSFGFKPSIELINFSGELYEDILLKIDPEPERDEQCSSNKILGVYIYSFNSGSLKKIFDSQTFNYSFDGVVLYENNYKVQVVMKTGNSFILDVKDSQNLNQIYQGSGRIIGTRFGQVMALGKIEF

Foldseek 3Di:
DDDDDDWDWDWDQDPLRDTDTKGFFDKDFDDPDDPQKDFLDWDWFFQPLPPFIKIKTWMFGDDPDPQKGAFIWIWIDGPVGIMITTDDPPRIAGNWDWDWDCPVVDPGTKIKIWGFRDPDDDPVPLPAGATFIWIWHCPPNTIMTPDGQVVVQVQFKWKWWAAFPQWIWTQGPPRDIDIDRCVVPPPCVVQADPNRGGPDTDMDMDGGDSDDDD